Protein AF-A0A812PXH0-F1 (afdb_monomer_lite)

Secondary structure (DSSP, 8-state):
---HHHHHHHHHHHHHHHHHHHHHHHHHHHHHHHHHHHHHHHHHHHHHHHHHHHHHHHHHHHHHHHHHHHHHHHHHHHHHHHHHHHHHHHHHHHHHHHHHHHHHHHHHHHHHHHHHHHHHHHHHHHHHHHHHHS----TTSTTSSTTS-S-------------STTSSSTTSS-------------------------------------------------------------------------TTSPB-HHHHTT----GGG-SSB--SS-HHHHHHHHHHSBPTTGGG---TT--SBPTTTT-----

Structure (mmCIF, N/CA/C/O backbone):
data_AF-A0A812PXH0-F1
#
_entry.id   AF-A0A812PXH0-F1
#
loop_
_atom_site.group_PDB
_atom_site.id
_atom_site.type_symbol
_atom_site.label_atom_id
_atom_site.label_alt_id
_atom_site.label_comp_id
_atom_site.label_asym_id
_atom_site.label_entity_id
_atom_site.label_seq_id
_atom_site.pdbx_PDB_ins_code
_atom_site.Cartn_x
_atom_site.Cartn_y
_atom_site.Cartn_z
_atom_site.occupancy
_atom_site.B_iso_or_equiv
_atom_site.auth_seq_id
_atom_site.auth_comp_id
_atom_site.auth_asym_id
_atom_site.auth_atom_id
_atom_site.pdbx_PDB_model_num
ATOM 1 N N . MET A 1 1 ? 69.488 5.562 -73.453 1.00 72.19 1 MET A N 1
ATOM 2 C CA . MET A 1 1 ? 68.726 6.709 -72.924 1.00 72.19 1 MET A CA 1
ATOM 3 C C . MET A 1 1 ? 67.281 6.455 -73.283 1.00 72.19 1 MET A C 1
ATOM 5 O O . MET A 1 1 ? 67.063 6.170 -74.457 1.00 72.19 1 MET A O 1
ATOM 9 N N . PRO A 1 2 ? 66.351 6.460 -72.318 1.00 79.38 2 PRO A N 1
ATOM 10 C CA . PRO A 1 2 ? 64.933 6.379 -72.643 1.00 79.38 2 PRO A CA 1
ATOM 11 C C . PRO A 1 2 ? 64.582 7.483 -73.643 1.00 79.38 2 PRO A C 1
ATOM 13 O O . PRO A 1 2 ? 65.176 8.570 -73.602 1.00 79.38 2 PRO A O 1
ATOM 16 N N . SER A 1 3 ? 63.679 7.189 -74.574 1.00 94.56 3 SER A N 1
ATOM 17 C CA . SER A 1 3 ? 63.219 8.202 -75.521 1.00 94.56 3 SER A CA 1
ATOM 18 C C . SER A 1 3 ? 62.454 9.295 -74.762 1.00 94.56 3 SER A C 1
ATOM 20 O O . SER A 1 3 ? 61.910 9.070 -73.680 1.00 94.56 3 SER A O 1
ATOM 22 N N . TYR A 1 4 ? 62.423 10.514 -75.300 1.00 94.94 4 TYR A N 1
ATOM 23 C CA . TYR A 1 4 ? 61.685 11.619 -74.677 1.00 94.94 4 TYR A CA 1
ATOM 24 C C . TYR A 1 4 ? 60.200 11.272 -74.444 1.00 94.94 4 TYR A C 1
ATOM 26 O O . TYR A 1 4 ? 59.617 11.676 -73.438 1.00 94.94 4 TYR A O 1
ATOM 34 N N . GLU A 1 5 ? 59.613 10.464 -75.330 1.00 95.81 5 GLU A N 1
ATOM 35 C CA . GLU A 1 5 ? 58.232 9.991 -75.213 1.00 95.81 5 GLU A CA 1
ATOM 36 C C . GLU A 1 5 ? 58.040 9.049 -74.016 1.00 95.81 5 GLU A C 1
ATOM 38 O O . GLU A 1 5 ? 57.090 9.232 -73.257 1.00 95.81 5 GLU A O 1
ATOM 43 N N . GLU A 1 6 ? 58.974 8.123 -73.770 1.00 95.69 6 GLU A N 1
ATOM 44 C CA . GLU A 1 6 ? 58.941 7.214 -72.610 1.00 95.69 6 GLU A CA 1
ATOM 45 C C . GLU A 1 6 ? 59.025 7.967 -71.272 1.00 95.69 6 GLU A C 1
ATOM 47 O O . GLU A 1 6 ? 58.385 7.597 -70.285 1.00 95.69 6 GLU A O 1
ATOM 52 N N . ALA A 1 7 ? 59.797 9.058 -71.223 1.00 95.50 7 ALA A N 1
ATOM 53 C CA . ALA A 1 7 ? 59.867 9.899 -70.032 1.00 95.50 7 ALA A CA 1
ATOM 54 C C . ALA A 1 7 ? 58.530 10.618 -69.773 1.00 95.50 7 ALA A C 1
ATOM 56 O O . ALA A 1 7 ? 58.070 10.679 -68.631 1.00 95.50 7 ALA A O 1
ATOM 57 N N . LEU A 1 8 ? 57.876 11.135 -70.820 1.00 96.44 8 LEU A N 1
ATOM 58 C CA . LEU A 1 8 ? 56.574 11.796 -70.694 1.00 96.44 8 LEU A CA 1
ATOM 59 C C . LEU A 1 8 ? 55.469 10.831 -70.255 1.00 96.44 8 LEU A C 1
ATOM 61 O O . LEU A 1 8 ? 54.663 11.198 -69.396 1.00 96.44 8 LEU A O 1
ATOM 65 N N . THR A 1 9 ? 55.442 9.606 -70.787 1.00 96.00 9 THR A N 1
ATOM 66 C CA . THR A 1 9 ? 54.473 8.588 -70.355 1.00 96.00 9 THR A CA 1
ATOM 67 C C . THR A 1 9 ? 54.681 8.222 -68.888 1.00 96.00 9 THR A C 1
ATOM 69 O O . THR A 1 9 ? 53.714 8.215 -68.130 1.00 96.00 9 THR A O 1
ATOM 72 N N . ALA A 1 10 ? 55.930 8.054 -68.440 1.00 96.56 10 ALA A N 1
ATOM 73 C CA . ALA A 1 10 ? 56.232 7.803 -67.029 1.00 96.56 10 ALA A CA 1
ATOM 74 C C . ALA A 1 10 ? 55.775 8.960 -66.111 1.00 96.56 10 ALA A C 1
ATOM 76 O O . ALA A 1 10 ? 55.215 8.733 -65.034 1.00 96.56 10 ALA A O 1
ATOM 77 N N . PHE A 1 11 ? 55.941 10.222 -66.529 1.00 96.88 11 PHE A N 1
ATOM 78 C CA . PHE A 1 11 ? 55.429 11.370 -65.766 1.00 96.88 11 PHE A CA 1
ATOM 79 C C . PHE A 1 11 ? 53.895 11.437 -65.739 1.00 96.88 11 PHE A C 1
ATOM 81 O O . PHE A 1 11 ? 53.309 11.812 -64.721 1.00 96.88 11 PHE A O 1
ATOM 88 N N . ALA A 1 12 ? 53.225 11.071 -66.832 1.00 97.25 12 ALA A N 1
ATOM 89 C CA . ALA A 1 12 ? 51.767 11.017 -66.876 1.00 97.25 12 ALA A CA 1
ATOM 90 C C . ALA A 1 12 ? 51.215 9.911 -65.959 1.00 97.25 12 ALA A C 1
ATOM 92 O O . ALA A 1 12 ? 50.288 10.155 -65.183 1.00 97.25 12 ALA A O 1
ATOM 93 N N . GLU A 1 13 ? 51.823 8.724 -65.988 1.00 97.38 13 GLU A N 1
ATOM 94 C CA . GLU A 1 13 ? 51.465 7.602 -65.118 1.00 97.38 13 GLU A CA 1
ATOM 95 C C . GLU A 1 13 ? 51.682 7.939 -63.643 1.00 97.38 13 GLU A C 1
ATOM 97 O O . GLU A 1 13 ? 50.781 7.742 -62.828 1.00 97.38 13 GLU A O 1
ATOM 102 N N . THR A 1 14 ? 52.831 8.523 -63.290 1.00 97.25 14 THR A N 1
ATOM 103 C CA . THR A 1 14 ? 53.114 8.926 -61.902 1.00 97.25 14 THR A CA 1
ATOM 104 C C . THR A 1 14 ? 52.138 9.989 -61.397 1.00 97.25 14 THR A C 1
ATOM 106 O O . THR A 1 14 ? 51.649 9.865 -60.276 1.00 97.25 14 THR A O 1
ATOM 109 N N . ARG A 1 15 ? 51.760 10.984 -62.214 1.00 98.06 15 ARG A N 1
ATOM 110 C CA . ARG A 1 15 ? 50.702 11.950 -61.855 1.00 98.06 15 ARG A CA 1
ATOM 111 C C . ARG A 1 15 ? 49.344 11.282 -61.672 1.00 98.06 15 ARG A C 1
ATOM 113 O O . ARG A 1 15 ? 48.641 11.607 -60.720 1.00 98.06 15 ARG A O 1
ATOM 120 N N . SER A 1 16 ? 48.979 10.340 -62.543 1.00 97.88 16 SER A N 1
ATOM 121 C CA . SER A 1 16 ? 47.733 9.585 -62.379 1.00 97.88 16 SER A CA 1
ATOM 122 C C . SER A 1 16 ? 47.743 8.741 -61.104 1.00 97.88 16 SER A C 1
ATOM 124 O O . SER A 1 16 ? 46.702 8.628 -60.461 1.00 97.88 16 SER A O 1
ATOM 126 N N . LEU A 1 17 ? 48.879 8.141 -60.741 1.00 97.88 17 LEU A N 1
ATOM 127 C CA . LEU A 1 17 ? 49.016 7.378 -59.502 1.00 97.88 17 LEU A CA 1
ATOM 128 C C . LEU A 1 17 ? 48.922 8.284 -58.272 1.00 97.88 17 LEU A C 1
ATOM 130 O O . LEU A 1 17 ? 48.227 7.923 -57.326 1.00 97.88 17 LEU A O 1
ATOM 134 N N . LEU A 1 18 ? 49.550 9.463 -58.301 1.00 97.88 18 LEU A N 1
ATOM 135 C CA . LEU A 1 18 ? 49.437 10.454 -57.228 1.00 97.88 18 LEU A CA 1
ATOM 136 C C . LEU A 1 18 ? 47.996 10.945 -57.061 1.00 97.88 18 LEU A C 1
ATOM 138 O O . LEU A 1 18 ? 47.496 10.927 -55.944 1.00 97.88 18 LEU A O 1
ATOM 142 N N . ALA A 1 19 ? 47.298 11.272 -58.151 1.00 97.94 19 ALA A N 1
ATOM 143 C CA . ALA A 1 19 ? 45.890 11.668 -58.091 1.00 97.94 19 ALA A CA 1
ATOM 144 C C . ALA A 1 19 ? 45.008 10.560 -57.485 1.00 97.94 19 ALA A C 1
ATOM 146 O O . ALA A 1 19 ? 44.221 10.814 -56.579 1.00 97.94 19 ALA A O 1
ATOM 147 N N . ARG A 1 20 ? 45.201 9.298 -57.900 1.00 97.94 20 ARG A N 1
ATOM 148 C CA . ARG A 1 20 ? 44.486 8.155 -57.300 1.00 97.94 20 ARG A CA 1
ATOM 149 C C . ARG A 1 20 ? 44.819 7.971 -55.819 1.00 97.94 20 ARG A C 1
ATOM 151 O O . ARG A 1 20 ? 43.942 7.590 -55.050 1.00 97.94 20 ARG A O 1
ATOM 158 N N . ALA A 1 21 ? 46.070 8.203 -55.420 1.00 97.94 21 ALA A N 1
ATOM 159 C CA . ALA A 1 21 ? 46.481 8.131 -54.022 1.00 97.94 21 ALA A CA 1
ATOM 160 C C . ALA A 1 21 ? 45.849 9.261 -53.191 1.00 97.94 21 ALA A C 1
ATOM 162 O O . ALA A 1 21 ? 45.374 9.005 -52.086 1.00 97.94 21 ALA A O 1
ATOM 163 N N . GLU A 1 22 ? 45.786 10.482 -53.724 1.00 98.06 22 GLU A N 1
ATOM 164 C CA . GLU A 1 22 ? 45.095 11.618 -53.105 1.00 98.06 22 GLU A CA 1
ATOM 165 C C . GLU A 1 22 ? 43.597 11.344 -52.939 1.00 98.06 22 GLU A C 1
ATOM 167 O O . GLU A 1 22 ? 43.077 11.484 -51.831 1.00 98.06 22 GLU A O 1
ATOM 172 N N . ASP A 1 23 ? 42.925 10.863 -53.986 1.00 97.94 23 ASP A N 1
ATOM 173 C CA . ASP A 1 23 ? 41.510 10.479 -53.933 1.00 97.94 23 ASP A CA 1
ATOM 174 C C . ASP A 1 23 ? 41.271 9.366 -52.901 1.00 97.94 23 ASP A C 1
ATOM 176 O O . ASP A 1 23 ? 40.332 9.426 -52.105 1.00 97.94 23 ASP A O 1
ATOM 180 N N . ALA A 1 24 ? 42.143 8.352 -52.8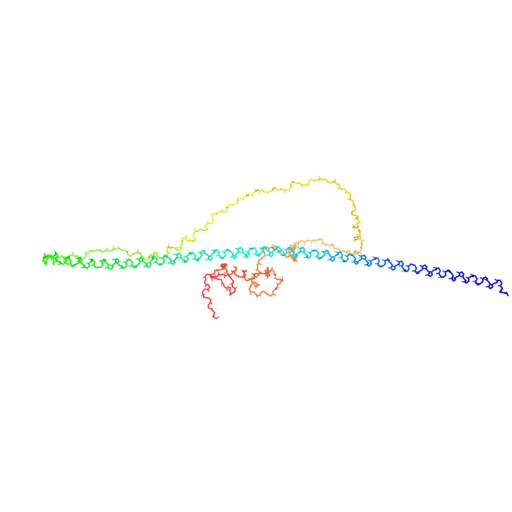60 1.00 97.75 24 ALA A N 1
ATOM 181 C CA . ALA A 1 24 ? 42.062 7.276 -51.876 1.00 97.75 24 ALA A CA 1
ATOM 182 C C . ALA A 1 24 ? 42.215 7.799 -50.437 1.00 97.75 24 ALA A C 1
ATOM 184 O O . ALA A 1 24 ? 41.460 7.389 -49.553 1.00 97.75 24 ALA A O 1
ATOM 185 N N . MET A 1 25 ? 43.140 8.735 -50.199 1.00 98.31 25 MET A N 1
ATOM 186 C CA . MET A 1 25 ? 43.303 9.375 -48.892 1.00 98.31 25 MET A CA 1
ATOM 187 C C . MET A 1 25 ? 42.092 10.235 -48.517 1.00 98.31 25 MET A C 1
ATOM 189 O O . MET A 1 25 ? 41.629 10.161 -47.379 1.00 98.31 25 MET A O 1
ATOM 193 N N . GLN A 1 26 ? 41.536 11.011 -49.450 1.00 98.00 26 GLN A N 1
ATOM 194 C CA . GLN A 1 26 ? 40.333 11.811 -49.199 1.00 98.00 26 GLN A CA 1
ATOM 195 C C . GLN A 1 26 ? 39.133 10.927 -48.851 1.00 98.00 26 GLN A C 1
ATOM 197 O O . GLN A 1 26 ? 38.429 11.204 -47.879 1.00 98.00 26 GLN A O 1
ATOM 202 N N . ASN A 1 27 ? 38.945 9.825 -49.580 1.00 97.38 27 ASN A N 1
ATOM 203 C CA . ASN A 1 27 ? 37.899 8.847 -49.293 1.00 97.38 27 ASN A CA 1
ATOM 204 C C . ASN A 1 27 ? 38.085 8.204 -47.912 1.00 97.38 27 ASN A C 1
ATOM 206 O O . ASN A 1 27 ? 37.117 8.062 -47.165 1.00 97.38 27 ASN A O 1
ATOM 210 N N . ALA A 1 28 ? 39.323 7.870 -47.532 1.00 97.69 28 ALA A N 1
ATOM 211 C CA . ALA A 1 28 ? 39.621 7.339 -46.204 1.00 97.69 28 ALA A CA 1
ATOM 212 C C . ALA A 1 28 ? 39.299 8.356 -45.094 1.00 97.69 28 ALA A C 1
ATOM 214 O O . ALA A 1 28 ? 38.655 8.007 -44.106 1.00 97.69 28 ALA A O 1
ATOM 215 N N . VAL A 1 29 ? 39.672 9.628 -45.272 1.00 98.50 29 VAL A N 1
ATOM 216 C CA . VAL A 1 29 ? 39.351 10.699 -44.313 1.00 98.50 29 VAL A CA 1
ATOM 217 C C . VAL A 1 29 ? 37.841 10.900 -44.188 1.00 98.50 29 VAL A C 1
ATOM 219 O O . VAL A 1 29 ? 37.335 11.016 -43.073 1.00 98.50 29 VAL A O 1
ATOM 222 N N . GLN A 1 30 ? 37.105 10.912 -45.301 1.00 97.88 30 GLN A N 1
ATOM 223 C CA . GLN A 1 30 ? 35.645 11.033 -45.279 1.00 97.88 30 GLN A CA 1
ATOM 224 C C . GLN A 1 30 ? 34.984 9.840 -44.577 1.00 97.88 30 GLN A C 1
ATOM 226 O O . GLN A 1 30 ? 34.075 10.039 -43.770 1.00 97.88 30 GLN A O 1
ATOM 231 N N . ALA A 1 31 ? 35.465 8.618 -44.819 1.00 97.88 31 ALA A N 1
ATOM 232 C CA . ALA A 1 31 ? 34.973 7.422 -44.141 1.00 97.88 31 ALA A CA 1
ATOM 233 C C . ALA A 1 31 ? 35.207 7.488 -42.621 1.00 97.88 31 ALA A C 1
ATOM 235 O O . ALA A 1 31 ? 34.301 7.195 -41.842 1.00 97.88 31 ALA A O 1
ATOM 236 N N . GLU A 1 32 ? 36.384 7.934 -42.174 1.00 98.25 32 GLU A N 1
ATOM 237 C CA . GLU A 1 32 ? 36.658 8.129 -40.744 1.00 98.25 32 GLU A CA 1
ATOM 238 C C . GLU A 1 32 ? 35.803 9.251 -40.134 1.00 98.25 32 GLU A C 1
ATOM 240 O O . GLU A 1 32 ? 35.284 9.110 -39.026 1.00 98.25 32 GLU A O 1
ATOM 245 N N . GLN A 1 33 ? 35.570 10.347 -40.863 1.00 98.25 33 GLN A N 1
ATOM 246 C CA . GLN A 1 33 ? 34.661 11.404 -40.412 1.00 98.25 33 GLN A CA 1
ATOM 247 C C . GLN A 1 33 ? 33.224 10.894 -40.239 1.00 98.25 33 GLN A C 1
ATOM 249 O O . GLN A 1 33 ? 32.580 11.235 -39.245 1.00 98.25 33 GLN A O 1
ATOM 254 N N . GLN A 1 34 ? 32.732 10.052 -41.154 1.00 97.88 34 GLN A N 1
ATOM 255 C CA . GLN A 1 34 ? 31.412 9.423 -41.041 1.00 97.88 34 GLN A CA 1
ATOM 256 C C . GLN A 1 34 ? 31.327 8.519 -39.806 1.00 97.88 34 GLN A C 1
ATOM 258 O O . GLN A 1 34 ? 30.411 8.693 -39.000 1.00 97.88 34 GLN A O 1
ATOM 263 N N . LYS A 1 35 ? 32.332 7.662 -39.574 1.00 98.50 35 LYS A N 1
ATOM 264 C CA . LYS A 1 35 ? 32.410 6.827 -38.361 1.00 98.50 35 LYS A CA 1
ATOM 265 C C . LYS A 1 35 ? 32.381 7.663 -37.081 1.00 98.50 35 LYS A C 1
ATOM 267 O O . LYS A 1 35 ? 31.678 7.333 -36.132 1.00 98.50 35 LYS A O 1
ATOM 272 N N . VAL A 1 36 ? 33.109 8.781 -37.040 1.00 98.06 36 VAL A N 1
ATOM 273 C CA . VAL A 1 36 ? 33.109 9.680 -35.872 1.00 98.06 36 VAL A CA 1
ATOM 274 C C . VAL A 1 36 ? 31.732 10.311 -35.642 1.00 98.06 36 VAL A C 1
ATOM 276 O O . VAL A 1 36 ? 31.332 10.500 -34.491 1.00 98.06 36 VAL A O 1
ATOM 279 N N . VAL A 1 37 ? 30.998 10.658 -36.701 1.00 98.50 37 VAL A N 1
ATOM 280 C CA . VAL A 1 37 ? 29.631 11.193 -36.585 1.00 98.50 37 VAL A CA 1
ATOM 281 C C . VAL A 1 37 ? 28.668 10.129 -36.056 1.00 98.50 37 VAL A C 1
ATOM 283 O O . VAL A 1 37 ? 27.881 10.431 -35.157 1.00 98.50 37 VAL A O 1
ATOM 286 N N . GLU A 1 38 ? 28.761 8.895 -36.548 1.00 98.00 38 GLU A N 1
ATOM 287 C CA . GLU A 1 38 ? 27.956 7.764 -36.072 1.00 98.00 38 GLU A CA 1
ATOM 288 C C . GLU A 1 38 ? 28.222 7.471 -34.591 1.00 98.00 38 GLU A C 1
ATOM 290 O O . GLU A 1 38 ? 27.290 7.503 -33.788 1.00 98.00 38 GLU A O 1
ATOM 295 N N . LEU A 1 39 ? 29.490 7.348 -34.184 1.00 98.19 39 LEU A N 1
ATOM 296 C CA . LEU A 1 39 ? 29.861 7.135 -32.779 1.00 98.19 39 LEU A CA 1
ATOM 297 C C . LEU A 1 39 ? 29.381 8.271 -31.863 1.00 98.19 39 LEU A C 1
ATOM 299 O O . LEU A 1 39 ? 28.967 8.040 -30.725 1.00 98.19 39 LEU A O 1
ATOM 303 N N . LYS A 1 40 ? 29.405 9.524 -32.339 1.00 98.38 40 LYS A N 1
ATOM 304 C CA . LYS A 1 40 ? 28.860 10.664 -31.582 1.00 98.38 40 LYS A CA 1
ATOM 305 C C . LYS A 1 40 ? 27.347 10.568 -31.413 1.00 98.38 40 LYS A C 1
ATOM 307 O O . LYS A 1 40 ? 26.845 10.931 -30.347 1.00 98.38 40 LYS A O 1
ATOM 312 N N . ARG A 1 41 ? 26.630 10.103 -32.438 1.00 98.19 41 ARG A N 1
ATOM 313 C CA . ARG A 1 41 ? 25.184 9.881 -32.376 1.00 98.19 41 ARG A CA 1
ATOM 314 C C . ARG A 1 41 ? 24.847 8.762 -31.393 1.00 98.19 41 ARG A C 1
ATOM 316 O O . ARG A 1 41 ? 24.031 8.987 -30.506 1.00 98.19 41 ARG A O 1
ATOM 323 N N . GLU A 1 42 ? 25.527 7.624 -31.482 1.00 98.00 42 GLU A N 1
ATOM 324 C CA . GLU A 1 42 ? 25.345 6.499 -30.556 1.00 98.00 42 GLU A CA 1
ATOM 325 C C . GLU A 1 42 ? 25.620 6.908 -29.104 1.00 98.00 42 GLU A C 1
ATOM 327 O O . GLU A 1 42 ? 24.840 6.609 -28.201 1.00 98.00 42 GLU A O 1
ATOM 332 N N . LEU A 1 43 ? 26.687 7.677 -28.865 1.00 98.06 43 LEU A N 1
ATOM 333 C CA . LEU A 1 43 ? 27.006 8.206 -27.539 1.00 98.06 43 LEU A CA 1
ATOM 334 C C . LEU A 1 43 ? 25.918 9.163 -27.024 1.00 98.06 43 LEU A C 1
ATOM 336 O O . LEU A 1 43 ? 25.608 9.156 -25.829 1.00 98.06 43 LEU A O 1
ATOM 340 N N . ALA A 1 44 ? 25.337 9.994 -27.892 1.00 97.94 44 ALA A N 1
ATOM 341 C CA . ALA A 1 44 ? 24.236 10.880 -27.521 1.00 97.94 44 ALA A CA 1
ATOM 342 C C . ALA A 1 44 ? 22.968 10.088 -27.157 1.00 97.94 44 ALA A C 1
ATOM 344 O O . ALA A 1 44 ? 22.383 10.344 -26.102 1.00 97.94 44 ALA A O 1
ATOM 345 N N . GLU A 1 45 ? 22.604 9.092 -27.968 1.00 97.94 45 GLU A N 1
ATOM 346 C CA . GLU A 1 45 ? 21.470 8.195 -27.718 1.00 97.94 45 GLU A CA 1
ATOM 347 C C . GLU A 1 45 ? 21.666 7.407 -26.407 1.00 97.94 45 GLU A C 1
ATOM 349 O O . GLU A 1 45 ? 20.767 7.361 -25.564 1.00 97.94 45 GLU A O 1
ATOM 354 N N . ALA A 1 46 ? 22.873 6.891 -26.148 1.00 98.00 46 ALA A N 1
ATOM 355 C CA . ALA A 1 46 ? 23.209 6.206 -24.898 1.00 98.00 46 ALA A CA 1
ATOM 356 C C . ALA A 1 46 ? 23.110 7.129 -23.668 1.00 98.00 46 ALA A C 1
ATOM 358 O O . ALA A 1 46 ? 22.617 6.725 -22.610 1.00 98.00 46 ALA A O 1
ATOM 359 N N . LYS A 1 47 ? 23.539 8.393 -23.787 1.00 98.31 47 LYS A N 1
ATOM 360 C CA . LYS A 1 47 ? 23.398 9.387 -22.709 1.00 98.31 47 LYS A CA 1
ATOM 361 C C . LYS A 1 47 ? 21.941 9.737 -22.436 1.00 98.31 47 LYS A C 1
ATOM 363 O O . LYS A 1 47 ? 21.572 9.907 -21.274 1.00 98.31 47 LYS A O 1
ATOM 368 N N . GLU A 1 48 ? 21.117 9.863 -23.470 1.00 98.12 48 GLU A N 1
ATOM 369 C CA . GLU A 1 48 ? 19.685 10.108 -23.307 1.00 98.12 48 GLU A CA 1
ATOM 370 C C . GLU A 1 48 ? 18.991 8.916 -22.639 1.00 98.12 48 GLU A C 1
ATOM 372 O O . GLU A 1 48 ? 18.264 9.102 -21.660 1.00 98.12 48 GLU A O 1
ATOM 377 N N . ALA A 1 49 ? 19.298 7.693 -23.080 1.00 97.94 49 ALA A N 1
ATOM 378 C CA . ALA A 1 49 ? 18.803 6.470 -22.456 1.00 97.94 49 ALA A CA 1
ATOM 379 C C . ALA A 1 49 ? 19.207 6.381 -20.974 1.00 97.94 49 ALA A C 1
ATOM 381 O O . ALA A 1 49 ? 18.369 6.095 -20.119 1.00 97.94 49 ALA A O 1
ATOM 382 N N . SER A 1 50 ? 20.462 6.709 -20.647 1.00 97.75 50 SER A N 1
ATOM 383 C CA . SER A 1 50 ? 20.946 6.761 -19.263 1.00 97.75 50 SER A CA 1
ATOM 384 C C . SER A 1 50 ? 20.196 7.801 -18.422 1.00 97.75 50 SER A C 1
ATOM 386 O O . SER A 1 50 ? 19.752 7.495 -17.316 1.00 97.75 50 SER A O 1
ATOM 388 N N . ARG A 1 51 ? 19.974 9.013 -18.949 1.00 98.12 51 ARG A N 1
ATOM 389 C CA . ARG A 1 51 ? 19.196 10.058 -18.256 1.00 98.12 51 ARG A CA 1
ATOM 390 C C . ARG A 1 51 ? 17.761 9.621 -17.992 1.00 98.12 51 ARG A C 1
ATOM 392 O O . ARG A 1 51 ? 17.251 9.864 -16.901 1.00 98.12 51 ARG A O 1
ATOM 399 N N . LYS A 1 52 ? 17.127 8.970 -18.969 1.00 98.25 52 LYS A N 1
ATOM 400 C CA . LYS A 1 52 ? 15.776 8.431 -18.818 1.00 98.25 52 LYS A CA 1
ATOM 401 C C . LYS A 1 52 ? 15.730 7.355 -17.733 1.00 98.25 52 LYS A C 1
ATOM 403 O O . LYS A 1 52 ? 14.900 7.450 -16.839 1.00 98.25 52 LYS A O 1
ATOM 408 N N . ALA A 1 53 ? 16.677 6.416 -17.739 1.00 98.06 53 ALA A N 1
ATOM 409 C CA . ALA A 1 53 ? 16.773 5.388 -16.705 1.00 98.06 53 ALA A CA 1
ATOM 410 C C . ALA A 1 53 ? 16.961 5.988 -15.298 1.00 98.06 53 ALA A C 1
ATOM 412 O O . ALA A 1 53 ? 16.312 5.555 -14.350 1.00 98.06 53 ALA A O 1
ATOM 413 N N . VAL A 1 54 ? 17.797 7.024 -15.154 1.00 98.31 54 VAL A N 1
ATOM 414 C CA . VAL A 1 54 ? 17.971 7.732 -13.872 1.00 98.31 54 VAL A CA 1
ATOM 415 C C . VAL A 1 54 ? 16.678 8.425 -13.432 1.00 98.31 54 VAL A C 1
ATOM 417 O O . VAL A 1 54 ? 16.329 8.361 -12.253 1.00 98.31 54 VAL A O 1
ATOM 420 N N . ALA A 1 55 ? 15.950 9.057 -14.355 1.00 97.94 55 ALA A N 1
ATOM 421 C CA . ALA A 1 55 ? 14.667 9.691 -14.055 1.00 97.94 55 ALA A CA 1
ATOM 422 C C . ALA A 1 55 ? 13.600 8.667 -13.627 1.00 97.94 55 ALA A C 1
ATOM 424 O O . ALA A 1 55 ? 12.880 8.909 -12.658 1.00 97.94 55 ALA A O 1
ATOM 425 N N . ASP A 1 56 ? 13.541 7.510 -14.289 1.00 97.12 56 ASP A N 1
ATOM 426 C CA . ASP A 1 56 ? 12.613 6.428 -13.947 1.00 97.12 56 ASP A CA 1
ATOM 427 C C . ASP A 1 56 ? 12.929 5.841 -12.558 1.00 97.12 56 ASP A C 1
ATOM 429 O O . ASP A 1 56 ? 12.023 5.629 -11.750 1.00 97.12 56 ASP A O 1
ATOM 433 N N . VAL A 1 57 ? 14.214 5.654 -12.227 1.00 98.06 57 VAL A N 1
ATOM 434 C CA . VAL A 1 57 ? 14.646 5.212 -10.886 1.00 98.06 57 VAL A CA 1
ATOM 435 C C . VAL A 1 57 ? 14.307 6.251 -9.814 1.00 98.06 57 VAL A C 1
ATOM 437 O O . VAL A 1 57 ? 13.862 5.882 -8.727 1.00 98.06 57 VAL A O 1
ATOM 440 N N . ALA A 1 58 ? 14.481 7.544 -10.098 1.00 98.31 58 ALA A N 1
ATOM 441 C CA . ALA A 1 58 ? 14.093 8.608 -9.173 1.00 98.31 58 ALA A CA 1
ATOM 442 C C . ALA A 1 58 ? 12.575 8.605 -8.919 1.00 98.31 58 ALA A C 1
ATOM 444 O O . ALA A 1 58 ? 12.144 8.602 -7.769 1.00 98.31 58 ALA A O 1
ATOM 445 N N . ALA A 1 59 ? 11.764 8.494 -9.976 1.00 97.75 59 ALA A N 1
ATOM 446 C CA . ALA A 1 59 ? 10.311 8.396 -9.851 1.00 97.75 59 ALA A CA 1
ATOM 447 C C . ALA A 1 59 ? 9.867 7.147 -9.065 1.00 97.75 59 ALA A C 1
ATOM 449 O O . ALA A 1 59 ? 8.908 7.211 -8.292 1.00 97.75 59 ALA A O 1
ATOM 450 N N . ALA A 1 60 ? 10.570 6.021 -9.226 1.00 97.88 60 ALA A N 1
ATOM 451 C CA . ALA A 1 60 ? 10.315 4.806 -8.457 1.00 97.88 60 ALA A CA 1
ATOM 452 C C . ALA A 1 60 ? 10.609 4.993 -6.958 1.00 97.88 60 ALA A C 1
ATOM 454 O O . ALA A 1 60 ? 9.812 4.555 -6.128 1.00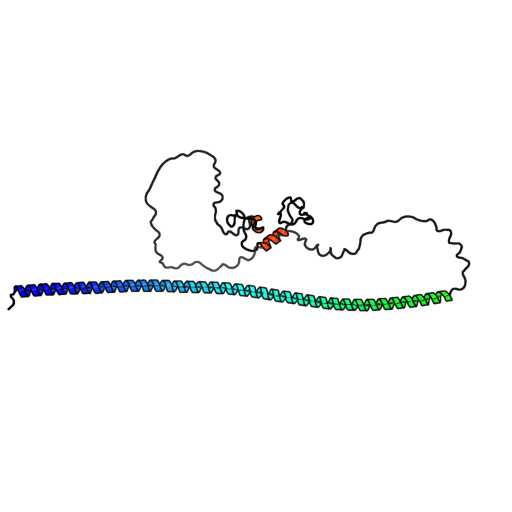 97.88 60 ALA A O 1
ATOM 455 N N . ARG A 1 61 ? 11.696 5.692 -6.600 1.00 97.81 61 ARG A N 1
ATOM 456 C CA . ARG A 1 61 ? 12.017 6.021 -5.199 1.00 97.81 61 ARG A CA 1
ATOM 457 C C . ARG A 1 61 ? 10.974 6.940 -4.566 1.00 97.81 61 ARG A C 1
ATOM 459 O O . ARG A 1 61 ? 10.490 6.632 -3.483 1.00 97.81 61 ARG A O 1
ATOM 466 N N . ASP A 1 62 ? 10.541 7.986 -5.269 1.00 97.50 62 ASP A N 1
ATOM 467 C CA . ASP A 1 62 ? 9.471 8.873 -4.785 1.00 97.50 62 ASP A CA 1
ATOM 468 C C . ASP A 1 62 ? 8.147 8.117 -4.565 1.00 97.50 62 ASP A C 1
ATOM 470 O O . ASP A 1 62 ? 7.346 8.452 -3.686 1.00 97.50 62 ASP A O 1
ATOM 474 N N . ALA A 1 63 ? 7.862 7.114 -5.403 1.00 97.25 63 ALA A N 1
ATOM 475 C CA . ALA A 1 63 ? 6.693 6.256 -5.242 1.00 97.25 63 ALA A CA 1
ATOM 476 C C . ALA A 1 63 ? 6.833 5.322 -4.030 1.00 97.25 63 ALA A C 1
ATOM 478 O O . ALA A 1 63 ? 5.853 5.136 -3.303 1.00 97.25 63 ALA A O 1
ATOM 479 N N . GLN A 1 64 ? 8.033 4.783 -3.797 1.00 97.75 64 GLN A N 1
ATOM 480 C CA . GLN A 1 64 ? 8.354 3.962 -2.632 1.00 97.75 64 GLN A CA 1
ATOM 481 C C . GLN A 1 64 ? 8.205 4.758 -1.328 1.00 97.75 64 GLN A C 1
ATOM 483 O O . GLN A 1 64 ? 7.464 4.324 -0.451 1.00 97.75 64 GLN A O 1
ATOM 488 N N . GLU A 1 65 ? 8.778 5.959 -1.234 1.00 98.25 65 GLU A N 1
ATOM 489 C CA . GLU A 1 65 ? 8.676 6.817 -0.042 1.00 98.25 65 GLU A CA 1
ATOM 490 C C . GLU A 1 65 ? 7.209 7.159 0.288 1.00 98.25 65 GLU A C 1
ATOM 492 O O . GLU A 1 65 ? 6.764 7.113 1.436 1.00 98.25 65 GLU A O 1
ATOM 497 N N . LYS A 1 66 ? 6.386 7.422 -0.737 1.00 97.94 66 LYS A N 1
ATOM 498 C CA .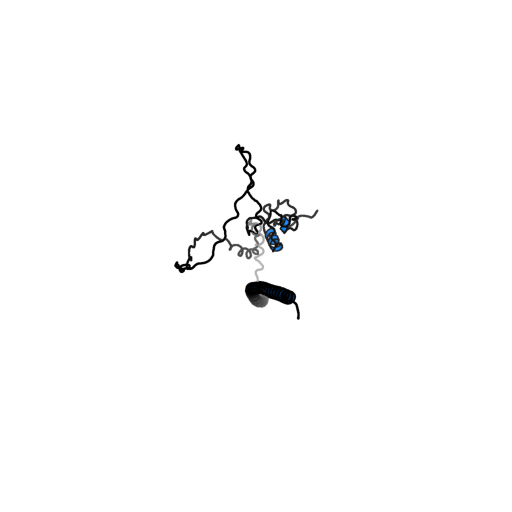 LYS A 1 66 ? 4.938 7.637 -0.552 1.00 97.94 66 LYS A CA 1
ATOM 499 C C . LYS A 1 66 ? 4.207 6.390 -0.061 1.00 97.94 66 LYS A C 1
ATOM 501 O O . LYS A 1 66 ? 3.174 6.530 0.600 1.00 97.94 66 LYS A O 1
ATOM 506 N N . ALA A 1 67 ? 4.659 5.198 -0.442 1.00 97.12 67 ALA A N 1
ATOM 507 C CA . ALA A 1 67 ? 4.093 3.944 0.038 1.00 97.12 67 ALA A CA 1
ATOM 508 C C . ALA A 1 67 ? 4.503 3.688 1.495 1.00 97.12 67 ALA A C 1
ATOM 510 O O . ALA A 1 67 ? 3.633 3.399 2.315 1.00 97.12 67 ALA A O 1
ATOM 511 N N . GLU A 1 68 ? 5.774 3.901 1.832 1.00 97.00 68 GLU A N 1
ATOM 512 C CA . GLU A 1 68 ? 6.312 3.802 3.195 1.00 97.00 68 GLU A CA 1
ATOM 513 C C . GLU A 1 68 ? 5.589 4.766 4.147 1.00 97.00 68 GLU A C 1
ATOM 515 O O . GLU A 1 68 ? 5.008 4.329 5.138 1.00 97.00 68 GLU A O 1
ATOM 520 N N . GLY A 1 69 ? 5.420 6.037 3.771 1.00 97.69 69 GLY A N 1
ATOM 521 C CA . GLY A 1 69 ? 4.658 6.996 4.583 1.00 97.69 69 GLY A CA 1
ATOM 522 C C . GLY A 1 69 ? 3.157 6.675 4.726 1.00 97.69 69 GLY A C 1
ATOM 523 O O . GLY A 1 69 ? 2.471 7.235 5.587 1.00 97.69 69 GLY A O 1
ATOM 524 N N . ARG A 1 70 ? 2.586 5.794 3.888 1.00 97.56 70 ARG A N 1
ATOM 525 C CA . ARG A 1 70 ? 1.229 5.249 4.106 1.00 97.56 70 ARG A CA 1
ATOM 526 C C . ARG A 1 70 ? 1.249 4.076 5.080 1.00 97.56 70 ARG A C 1
ATOM 528 O O . ARG A 1 70 ? 0.295 3.958 5.847 1.00 97.56 70 ARG A O 1
ATOM 535 N N . LEU A 1 71 ? 2.286 3.241 5.036 1.00 95.56 71 LEU A N 1
ATOM 536 C CA . LEU A 1 71 ? 2.476 2.134 5.971 1.00 95.56 71 LEU A CA 1
ATOM 537 C C . LEU A 1 71 ? 2.672 2.656 7.393 1.00 95.56 71 LEU A C 1
ATOM 539 O O . LEU A 1 71 ? 1.913 2.246 8.265 1.00 95.56 71 LEU A O 1
ATOM 543 N N . GLU A 1 72 ? 3.533 3.654 7.599 1.00 97.75 72 GLU A N 1
ATOM 544 C CA . GLU A 1 72 ? 3.742 4.283 8.915 1.00 97.75 72 GLU A CA 1
ATOM 545 C C . GLU A 1 72 ? 2.423 4.786 9.532 1.00 97.75 72 GLU A C 1
ATOM 547 O O . GLU A 1 72 ? 2.104 4.513 10.687 1.00 97.75 72 GLU A O 1
ATOM 552 N N . LYS A 1 73 ? 1.568 5.444 8.736 1.00 98.00 73 LYS A N 1
ATOM 553 C CA . LYS A 1 73 ? 0.243 5.912 9.197 1.00 98.00 73 LYS A CA 1
ATOM 554 C C . LYS A 1 73 ? -0.718 4.777 9.539 1.00 98.00 73 LYS A C 1
ATOM 556 O O . LYS A 1 73 ? -1.660 4.977 10.310 1.00 98.00 73 LYS A O 1
ATOM 561 N N . LEU A 1 74 ? -0.586 3.623 8.890 1.00 97.06 74 LEU A N 1
ATOM 562 C CA . LEU A 1 74 ? -1.388 2.445 9.215 1.00 97.06 74 LEU A CA 1
ATOM 563 C C . LEU A 1 74 ? -0.863 1.774 10.483 1.00 97.06 74 LEU A C 1
ATOM 565 O O . LEU A 1 74 ? -1.677 1.368 11.310 1.00 97.06 74 LEU A O 1
ATOM 569 N N . GLU A 1 75 ? 0.453 1.719 10.665 1.00 97.44 75 GLU A N 1
ATOM 570 C CA . GLU A 1 75 ? 1.099 1.221 11.879 1.00 97.44 75 GLU A CA 1
ATOM 571 C C . GLU A 1 75 ? 0.735 2.068 13.100 1.00 97.44 75 GLU A C 1
ATOM 573 O O . GLU A 1 75 ? 0.293 1.509 14.100 1.00 97.44 75 GLU A O 1
ATOM 578 N N . GLU A 1 76 ? 0.771 3.400 12.995 1.00 98.00 76 GLU A N 1
ATOM 579 C CA . GLU A 1 76 ? 0.334 4.313 14.062 1.00 98.00 76 GLU A CA 1
ATOM 580 C C . GLU A 1 76 ? -1.134 4.062 14.453 1.00 98.00 76 GLU A C 1
ATOM 582 O O . GLU A 1 76 ? -1.478 3.950 15.630 1.00 98.00 76 GLU A O 1
ATOM 587 N N . LYS A 1 77 ? -2.023 3.882 13.466 1.00 97.75 77 LYS A N 1
ATOM 588 C CA . LYS A 1 77 ? -3.437 3.550 13.718 1.00 97.75 77 LYS A CA 1
ATOM 589 C C . LYS A 1 77 ? -3.622 2.171 14.339 1.00 97.75 77 LYS A C 1
ATOM 591 O O . LYS A 1 77 ? -4.564 1.980 15.108 1.00 97.75 77 LYS A O 1
ATOM 596 N N . LEU A 1 78 ? -2.805 1.193 13.954 1.00 97.62 78 LEU A N 1
ATOM 597 C CA . LEU A 1 78 ? -2.833 -0.135 14.558 1.00 97.62 78 LEU A CA 1
ATOM 598 C C . LEU A 1 78 ? -2.354 -0.072 16.004 1.00 97.62 78 LEU A C 1
ATOM 600 O O . LEU A 1 78 ? -2.990 -0.687 16.855 1.00 97.62 78 LEU A O 1
ATOM 604 N N . GLN A 1 79 ? -1.311 0.705 16.289 1.00 98.44 79 GLN A N 1
ATOM 605 C CA . GLN A 1 79 ? -0.819 0.903 17.644 1.00 98.44 79 GLN A CA 1
ATOM 606 C C . GLN A 1 79 ? -1.862 1.602 18.521 1.00 98.44 79 GLN A C 1
ATOM 608 O O . GLN A 1 79 ? -2.254 1.039 19.534 1.00 98.44 79 GLN A O 1
ATOM 613 N N . ALA A 1 80 ? -2.450 2.709 18.060 1.00 98.19 80 ALA A N 1
ATOM 614 C CA . ALA A 1 80 ? -3.525 3.388 18.788 1.00 98.19 80 ALA A CA 1
ATOM 615 C C . ALA A 1 80 ? -4.730 2.469 19.079 1.00 98.19 80 ALA A C 1
ATOM 617 O O . ALA A 1 80 ? -5.375 2.575 20.119 1.00 98.19 80 ALA A O 1
ATOM 618 N N . LYS A 1 81 ? -5.048 1.536 18.168 1.00 98.00 81 LYS A N 1
ATOM 619 C CA . LYS A 1 81 ? -6.084 0.519 18.411 1.00 98.00 81 LYS A CA 1
ATOM 620 C C . LYS A 1 81 ? -5.659 -0.530 19.435 1.00 98.00 81 LYS A C 1
ATOM 622 O O . LYS A 1 81 ? -6.520 -0.990 20.176 1.00 98.00 81 LYS A O 1
ATOM 627 N N . ARG A 1 82 ? -4.387 -0.941 19.453 1.00 98.12 82 ARG A N 1
ATOM 628 C CA . ARG A 1 82 ? -3.855 -1.861 20.471 1.00 98.12 82 ARG A CA 1
ATOM 629 C C . ARG A 1 82 ? -3.930 -1.222 21.851 1.00 98.12 82 ARG A C 1
ATOM 631 O O . ARG A 1 82 ? -4.472 -1.850 22.751 1.00 98.12 82 ARG A O 1
ATOM 638 N N . ASP A 1 83 ? -3.501 0.030 21.967 1.00 97.88 83 ASP A N 1
ATOM 639 C CA . ASP A 1 83 ? -3.539 0.782 23.222 1.00 97.88 83 ASP A CA 1
ATOM 640 C C . ASP A 1 83 ? -4.991 0.943 23.711 1.00 97.88 83 ASP A C 1
ATOM 642 O O . ASP A 1 83 ? -5.302 0.624 24.853 1.00 97.88 83 ASP A O 1
ATOM 646 N N . ALA A 1 84 ? -5.928 1.290 22.819 1.00 98.19 84 ALA A N 1
ATOM 647 C CA . ALA A 1 84 ? -7.351 1.370 23.164 1.00 98.19 84 ALA A CA 1
ATOM 648 C C . ALA A 1 84 ? -7.961 0.018 23.591 1.00 98.19 84 ALA A C 1
ATOM 650 O O . ALA A 1 84 ? -8.853 -0.030 24.436 1.00 98.19 84 ALA A O 1
ATOM 651 N N . ILE A 1 85 ? -7.520 -1.098 22.996 1.00 97.50 85 ILE A N 1
ATOM 652 C CA . ILE A 1 85 ? -7.943 -2.438 23.430 1.00 97.50 85 ILE A CA 1
ATOM 653 C C . ILE A 1 85 ? -7.401 -2.733 24.830 1.00 97.50 85 ILE A C 1
ATOM 655 O O . ILE A 1 85 ? -8.135 -3.295 25.641 1.00 97.50 85 ILE A O 1
ATOM 659 N N . GLN A 1 86 ? -6.156 -2.351 25.109 1.00 98.50 86 GLN A N 1
ATOM 660 C CA . GLN A 1 86 ? -5.529 -2.540 26.412 1.00 98.50 86 GLN A CA 1
ATOM 661 C C . GLN A 1 86 ? -6.233 -1.720 27.502 1.00 98.50 86 GLN A C 1
ATOM 663 O O . GLN A 1 86 ? -6.596 -2.281 28.529 1.00 98.50 86 GLN A O 1
ATOM 668 N N . GLU A 1 87 ? -6.552 -0.448 27.249 1.00 98.31 87 GLU A N 1
ATOM 669 C CA . GLU A 1 87 ? -7.335 0.379 28.183 1.00 98.31 87 GLU A CA 1
ATOM 670 C C . GLU A 1 87 ? -8.695 -0.258 28.515 1.00 98.31 87 GLU A C 1
ATOM 672 O O . GLU A 1 87 ? -9.101 -0.322 29.675 1.00 98.31 87 GLU A O 1
ATOM 677 N N . LEU A 1 88 ? -9.397 -0.794 27.509 1.00 97.69 88 LEU A N 1
ATOM 678 C CA . LEU A 1 88 ? -10.669 -1.492 27.723 1.00 97.69 88 LEU A CA 1
ATOM 679 C C . LEU A 1 88 ? -10.507 -2.802 28.510 1.00 97.69 88 LEU A C 1
ATOM 681 O O . LEU A 1 88 ? -11.434 -3.202 29.220 1.00 97.69 88 LEU A O 1
ATOM 685 N N . GLN A 1 89 ? -9.372 -3.490 28.371 1.00 98.12 89 GLN A N 1
ATOM 686 C CA . GLN A 1 89 ? -9.049 -4.668 29.179 1.00 98.12 89 GLN A CA 1
ATOM 687 C C . GLN A 1 89 ? -8.815 -4.270 30.639 1.00 98.12 89 GLN A C 1
ATOM 689 O O . GLN A 1 89 ? -9.445 -4.849 31.522 1.00 98.12 89 GLN A O 1
ATOM 694 N N . ASP A 1 90 ? -8.036 -3.219 30.888 1.00 98.31 90 ASP A N 1
ATOM 695 C CA . ASP A 1 90 ? -7.786 -2.705 32.238 1.00 98.31 90 ASP A CA 1
ATOM 696 C C . ASP A 1 90 ? -9.086 -2.227 32.916 1.00 98.31 90 ASP A C 1
ATOM 698 O O . ASP A 1 90 ? -9.340 -2.516 34.090 1.00 98.31 90 ASP A O 1
ATOM 702 N N . GLU A 1 91 ? -9.968 -1.540 32.177 1.00 98.31 91 GLU A N 1
ATOM 703 C CA . GLU A 1 91 ? -11.295 -1.146 32.668 1.00 98.31 91 GLU A CA 1
ATOM 704 C C . GLU A 1 91 ? -12.163 -2.356 33.030 1.00 98.31 91 GLU A C 1
ATOM 706 O O . GLU A 1 91 ? -12.861 -2.348 34.053 1.00 98.31 91 GLU A O 1
ATOM 711 N N . LYS A 1 92 ? -12.137 -3.396 32.193 1.00 97.94 92 LYS A N 1
ATOM 712 C CA . LYS A 1 92 ? -12.876 -4.635 32.430 1.00 97.94 92 LYS A CA 1
ATOM 713 C C . LYS A 1 92 ? -12.384 -5.310 33.711 1.00 97.94 92 LYS A C 1
ATOM 715 O O . LYS A 1 92 ? -13.211 -5.609 34.573 1.00 97.94 92 LYS A O 1
ATOM 720 N N . ASP A 1 93 ? -11.078 -5.469 33.877 1.00 98.31 93 ASP A N 1
ATOM 721 C CA . ASP A 1 93 ? -10.482 -6.119 35.047 1.00 98.31 93 ASP A CA 1
ATOM 722 C C . ASP A 1 93 ? -10.752 -5.305 36.332 1.00 98.31 93 ASP A C 1
ATOM 724 O O . ASP A 1 93 ? -11.121 -5.843 37.385 1.00 98.31 93 ASP A O 1
ATOM 728 N N . ALA A 1 94 ? -10.706 -3.971 36.246 1.00 98.62 94 ALA A N 1
ATOM 729 C CA . ALA A 1 94 ? -11.092 -3.082 37.342 1.00 98.62 94 ALA A CA 1
ATOM 730 C C . ALA A 1 94 ? -12.584 -3.197 37.725 1.00 98.62 94 ALA A C 1
ATOM 732 O O . ALA A 1 94 ? -12.954 -3.011 38.889 1.00 98.62 94 ALA A O 1
ATOM 733 N N . LEU A 1 95 ? -13.477 -3.474 36.771 1.00 98.06 95 LEU A N 1
ATOM 734 C CA . LEU A 1 95 ? -14.890 -3.733 37.058 1.00 98.06 95 LEU A CA 1
ATOM 735 C C . LEU A 1 95 ? -15.116 -5.137 37.624 1.00 98.06 95 LEU A C 1
ATOM 737 O O . LEU A 1 95 ? -15.948 -5.292 38.522 1.00 98.06 95 LEU A O 1
ATOM 741 N N . GLU A 1 96 ? -14.380 -6.140 37.149 1.00 97.88 96 GLU A N 1
ATOM 742 C CA . GLU A 1 96 ? -14.444 -7.511 37.662 1.00 97.88 96 GLU A CA 1
ATOM 743 C C . GLU A 1 96 ? -14.024 -7.570 39.135 1.00 97.88 96 GLU A C 1
ATOM 745 O O . GLU A 1 96 ? -14.788 -8.061 39.968 1.00 97.88 96 GLU A O 1
ATOM 750 N N . THR A 1 97 ? -12.906 -6.940 39.499 1.00 98.38 97 THR A N 1
ATOM 751 C CA . THR A 1 97 ? -12.458 -6.833 40.903 1.00 98.38 97 THR A CA 1
ATOM 752 C C . THR A 1 97 ? -13.478 -6.113 41.799 1.00 98.38 97 THR A C 1
ATOM 754 O O . THR A 1 97 ? -13.760 -6.549 42.920 1.00 98.38 97 THR A O 1
ATOM 757 N N . LYS A 1 98 ? -14.118 -5.038 41.310 1.00 98.31 98 LYS A N 1
ATOM 758 C CA . LYS A 1 98 ? -15.221 -4.365 42.028 1.00 98.31 98 LYS A CA 1
ATOM 759 C C . LYS A 1 98 ? -16.429 -5.283 42.209 1.00 98.31 98 LYS A C 1
ATOM 761 O O . LYS A 1 98 ? -17.038 -5.277 43.282 1.00 98.31 98 LYS A O 1
ATOM 766 N N . LEU A 1 99 ? -16.792 -6.060 41.188 1.00 97.94 99 LEU A N 1
ATOM 767 C CA . LEU A 1 99 ? -17.883 -7.030 41.275 1.00 97.94 99 LEU A CA 1
ATOM 768 C C . LEU A 1 99 ? -17.574 -8.133 42.285 1.00 97.94 99 LEU A C 1
ATOM 770 O O . LEU A 1 99 ? -18.461 -8.504 43.050 1.00 97.94 99 LEU A O 1
ATOM 774 N N . GLU A 1 100 ? -16.344 -8.636 42.330 1.00 98.38 100 GLU A N 1
ATOM 775 C CA . GLU A 1 100 ? -15.924 -9.622 43.328 1.00 98.38 100 GLU A CA 1
ATOM 776 C C . GLU A 1 100 ? -16.003 -9.070 44.750 1.00 98.38 100 GLU A C 1
ATOM 778 O O . GLU A 1 100 ? -16.591 -9.714 45.621 1.00 98.38 100 GLU A O 1
ATOM 783 N N . LYS A 1 101 ? -15.527 -7.840 44.975 1.00 98.62 101 LYS A N 1
ATOM 784 C CA . LYS A 1 101 ? -15.660 -7.168 46.274 1.00 98.62 101 LYS A CA 1
ATOM 785 C C . LYS A 1 101 ? -17.126 -7.032 46.697 1.00 98.62 101 LYS A C 1
ATOM 787 O O . LYS A 1 101 ? -17.477 -7.404 47.813 1.00 98.62 101 LYS A O 1
ATOM 792 N N . ARG A 1 102 ? -18.009 -6.587 45.794 1.00 98.44 102 ARG A N 1
ATOM 793 C CA . ARG A 1 102 ? -19.457 -6.498 46.065 1.00 98.44 102 ARG A CA 1
ATOM 794 C C . ARG A 1 102 ? -20.103 -7.860 46.297 1.00 98.44 102 ARG A C 1
ATOM 796 O O . ARG A 1 102 ? -21.034 -7.961 47.092 1.00 98.44 102 ARG A O 1
ATOM 803 N N . LYS A 1 103 ? -19.653 -8.910 45.607 1.00 98.19 103 LYS A N 1
ATOM 804 C CA . LYS A 1 103 ? -20.123 -10.281 45.850 1.00 98.19 103 LYS A CA 1
ATOM 805 C C . LYS A 1 103 ? -19.720 -10.758 47.242 1.00 98.19 103 LYS A C 1
ATOM 807 O O . LYS A 1 103 ? -20.541 -11.400 47.884 1.00 98.19 103 LYS A O 1
ATOM 812 N N . LYS A 1 104 ? -18.506 -10.435 47.699 1.00 98.62 104 LYS A N 1
ATOM 813 C CA . LYS A 1 104 ? -18.045 -10.738 49.058 1.00 98.62 104 LYS A CA 1
ATOM 814 C C . LYS A 1 104 ? -18.872 -9.992 50.108 1.00 98.62 104 LYS A C 1
ATOM 816 O O . LYS A 1 104 ? -19.490 -10.649 50.928 1.00 98.62 104 LYS A O 1
ATOM 821 N N . GLU A 1 105 ? -19.022 -8.672 49.978 1.00 98.38 105 GLU A N 1
ATOM 822 C CA . GLU A 1 105 ? -19.881 -7.866 50.867 1.00 98.38 105 GLU A CA 1
ATOM 823 C C . GLU A 1 105 ? -21.321 -8.413 50.935 1.00 98.38 105 GLU A C 1
ATOM 825 O O . GLU A 1 105 ? -21.915 -8.493 52.003 1.00 98.38 105 GLU A O 1
ATOM 830 N N . ASN A 1 106 ? -21.892 -8.846 49.803 1.00 96.62 106 ASN A N 1
ATOM 831 C CA . ASN A 1 106 ? -23.220 -9.473 49.783 1.00 96.62 106 ASN A CA 1
ATOM 832 C C . ASN A 1 106 ? -23.268 -10.857 50.447 1.00 96.62 106 ASN A C 1
ATOM 834 O O . ASN A 1 106 ? -24.353 -11.278 50.838 1.00 96.62 106 ASN A O 1
ATOM 838 N N . ARG A 1 107 ? -22.160 -11.606 50.501 1.00 98.38 107 ARG A N 1
ATOM 839 C CA . ARG A 1 107 ? -22.096 -12.867 51.257 1.00 98.38 107 ARG A CA 1
ATOM 840 C C . ARG A 1 107 ? -22.054 -12.567 52.750 1.00 98.38 107 ARG A C 1
ATOM 842 O O . ARG A 1 107 ? -22.908 -13.077 53.461 1.00 98.38 107 ARG A O 1
ATOM 849 N N . ASP A 1 108 ? -21.175 -11.661 53.164 1.00 98.44 108 ASP A N 1
ATOM 850 C CA . ASP A 1 108 ? -21.018 -11.253 54.563 1.00 98.44 108 ASP A CA 1
ATOM 851 C C . ASP A 1 108 ? -22.356 -10.719 55.132 1.00 98.44 108 ASP A C 1
ATOM 853 O O . ASP A 1 108 ? -22.836 -11.188 56.160 1.00 98.44 108 ASP A O 1
ATOM 857 N N . LEU A 1 109 ? -23.054 -9.839 54.396 1.00 98.12 109 LEU A N 1
ATOM 858 C CA . LEU A 1 109 ? -24.380 -9.335 54.793 1.00 98.12 109 LEU A CA 1
ATOM 859 C C . LEU A 1 109 ? -25.457 -10.429 54.874 1.00 98.12 109 LEU A C 1
ATOM 861 O O . LEU A 1 109 ? -26.383 -10.323 55.675 1.00 98.12 109 LEU A O 1
ATOM 865 N N . LYS A 1 110 ? -25.387 -11.467 54.032 1.00 98.19 110 LYS A N 1
ATOM 866 C CA . LYS A 1 110 ? -26.337 -12.590 54.101 1.00 98.19 110 LYS A CA 1
ATOM 867 C C . LYS A 1 110 ? -26.115 -13.425 55.354 1.00 98.19 110 LYS A C 1
ATOM 869 O O . LYS A 1 110 ? -27.097 -13.820 55.974 1.00 98.19 110 LYS A O 1
ATOM 874 N N . GLU A 1 111 ? -24.860 -13.662 55.721 1.00 98.56 111 GLU A N 1
ATOM 875 C CA . GLU A 1 111 ? -24.505 -14.357 56.960 1.00 98.56 111 GLU A CA 1
ATOM 876 C C . GLU A 1 111 ? -24.982 -13.556 58.184 1.00 98.56 111 GLU A C 1
ATOM 878 O O . GLU A 1 111 ? -25.621 -14.117 59.072 1.00 98.56 111 GLU A O 1
ATOM 883 N N . GLU A 1 112 ? -24.796 -12.230 58.189 1.00 98.38 112 GLU A N 1
ATOM 884 C CA . GLU A 1 112 ? -25.322 -11.349 59.244 1.00 98.38 112 GLU A CA 1
ATOM 885 C C . GLU A 1 112 ? -26.855 -11.396 59.354 1.00 98.38 112 GLU A C 1
ATOM 887 O O . GLU A 1 112 ? -27.402 -11.466 60.460 1.00 98.38 112 GLU A O 1
ATOM 892 N N . VAL A 1 113 ? -27.568 -11.374 58.221 1.00 98.06 113 VAL A N 1
ATOM 893 C CA . VAL A 1 113 ? -29.035 -11.499 58.203 1.00 98.06 113 VAL A CA 1
ATOM 894 C C . VAL A 1 113 ? -29.468 -12.852 58.765 1.00 98.06 113 VAL A C 1
ATOM 896 O O . VAL A 1 113 ? -30.349 -12.886 59.623 1.00 98.06 113 VAL A O 1
ATOM 899 N N . GLU A 1 114 ? -28.818 -13.948 58.366 1.00 98.50 114 GLU A N 1
ATOM 900 C CA . GLU A 1 114 ? -29.117 -15.291 58.877 1.00 98.50 114 GLU A CA 1
ATOM 901 C C . GLU A 1 114 ? -28.874 -15.388 60.398 1.00 98.50 114 GLU A C 1
ATOM 903 O O . GLU A 1 114 ? -29.658 -15.996 61.134 1.00 98.50 114 GLU A O 1
ATOM 908 N N . GLU A 1 115 ? -27.818 -14.753 60.914 1.00 98.56 115 GLU A N 1
ATOM 909 C CA . GLU A 1 115 ? -27.586 -14.665 62.357 1.00 98.56 115 GLU A CA 1
ATOM 910 C C . GLU A 1 115 ? -28.677 -13.877 63.093 1.00 98.56 115 GLU A C 1
ATOM 912 O O . GLU A 1 115 ? -29.097 -14.270 64.190 1.00 98.56 115 GLU A O 1
ATOM 917 N N . LEU A 1 116 ? -29.122 -12.750 62.530 1.00 97.88 116 LEU A N 1
ATOM 918 C CA . LEU A 1 116 ? -30.187 -11.931 63.110 1.00 97.88 116 LEU A CA 1
ATOM 919 C C . LEU A 1 116 ? -31.529 -12.666 63.098 1.00 97.88 116 LEU A C 1
ATOM 921 O O . LEU A 1 116 ? -32.236 -12.633 64.107 1.00 97.88 116 LEU A O 1
ATOM 925 N N . GLU A 1 117 ? -31.850 -13.381 62.020 1.00 97.62 117 GLU A N 1
ATOM 926 C CA . GLU A 1 117 ? -33.038 -14.235 61.923 1.00 97.62 117 GLU A CA 1
ATOM 927 C C . GLU A 1 117 ? -33.029 -15.312 63.017 1.00 97.62 117 GLU A C 1
ATOM 929 O O . GLU A 1 117 ? -33.974 -15.393 63.805 1.00 97.62 117 GLU A O 1
ATOM 934 N N . LYS A 1 118 ? -31.916 -16.041 63.190 1.00 98.44 118 LYS A N 1
ATOM 935 C CA . LYS A 1 118 ? -31.755 -17.024 64.283 1.00 98.44 118 LYS A CA 1
ATOM 936 C C . LYS A 1 118 ? -31.916 -16.394 65.673 1.00 98.44 118 LYS A C 1
ATOM 938 O O . LYS A 1 118 ? -32.473 -17.016 66.582 1.00 98.44 118 LYS A O 1
ATOM 943 N N . LYS A 1 119 ? -31.424 -15.166 65.887 1.00 98.19 119 LYS A N 1
ATOM 944 C CA . LYS A 1 119 ? -31.594 -14.430 67.160 1.00 98.19 119 LYS A CA 1
ATOM 945 C C . LYS A 1 119 ? -33.056 -14.030 67.390 1.00 98.19 119 LYS A C 1
ATOM 947 O O . LYS A 1 119 ? -33.531 -14.134 68.522 1.00 98.19 119 LYS A O 1
ATOM 952 N N . LEU A 1 120 ? -33.768 -13.595 66.350 1.00 97.50 120 LEU A N 1
ATOM 953 C CA . LEU A 1 120 ? -35.194 -13.263 66.422 1.00 97.50 120 LEU A CA 1
ATOM 954 C C . LEU A 1 120 ? -36.047 -14.500 66.709 1.00 97.50 120 LEU A C 1
ATOM 956 O O . LEU A 1 120 ? -36.925 -14.432 67.565 1.00 97.50 120 LEU A O 1
ATOM 960 N N . GLU A 1 121 ? -35.753 -15.639 66.082 1.00 97.44 121 GLU A N 1
ATOM 961 C CA . GLU A 1 121 ? -36.439 -16.907 66.358 1.00 97.44 121 GLU A CA 1
ATOM 962 C C . GLU A 1 121 ? -36.275 -17.349 67.817 1.00 97.44 121 GLU A C 1
ATOM 964 O O . GLU A 1 121 ? -37.253 -17.731 68.466 1.00 97.44 121 GLU A O 1
ATOM 969 N N . LYS A 1 122 ? -35.059 -17.236 68.372 1.00 97.50 122 LYS A N 1
ATOM 970 C CA . LYS A 1 122 ? -34.796 -17.523 69.793 1.00 97.50 122 LYS A CA 1
ATOM 971 C C . LYS A 1 122 ? -35.599 -16.606 70.716 1.00 97.50 122 LYS A C 1
ATOM 973 O O . LYS A 1 122 ? -36.289 -17.105 71.604 1.00 97.50 122 LYS A O 1
ATOM 978 N N . LYS A 1 123 ? -35.566 -15.289 70.477 1.00 97.19 123 LYS A N 1
ATOM 979 C CA . LYS A 1 123 ? -36.332 -14.306 71.264 1.00 97.19 123 LYS A CA 1
ATOM 980 C C . LYS A 1 123 ? -37.836 -14.554 71.178 1.00 97.19 123 LYS A C 1
ATOM 982 O O . LYS A 1 123 ? -38.501 -14.582 72.207 1.00 97.19 123 LYS A O 1
ATOM 987 N N . ALA A 1 124 ? -38.362 -14.819 69.983 1.00 96.69 124 ALA A N 1
ATOM 988 C CA . ALA A 1 124 ? -39.768 -15.159 69.788 1.00 96.69 124 ALA A CA 1
ATOM 989 C C . ALA A 1 124 ? -40.152 -16.459 70.522 1.00 96.69 124 ALA A C 1
ATOM 991 O O . ALA A 1 124 ? -41.259 -16.581 71.047 1.00 96.69 124 ALA A O 1
ATOM 992 N N . GLY A 1 125 ? -39.243 -17.436 70.589 1.00 94.88 125 GLY A N 1
ATOM 993 C CA . GLY A 1 125 ? -39.412 -18.649 71.390 1.00 94.88 125 GLY A CA 1
ATOM 994 C C . GLY A 1 125 ? -39.460 -18.380 72.899 1.00 94.88 125 GLY A C 1
ATOM 995 O O . GLY A 1 125 ? -40.294 -18.958 73.596 1.00 94.88 125 GLY A O 1
ATOM 996 N N . GLU A 1 126 ? -38.600 -17.499 73.413 1.00 95.38 126 GLU A N 1
ATOM 997 C CA . GLU A 1 126 ? -38.589 -17.077 74.822 1.00 95.38 126 GLU A CA 1
ATOM 998 C C . GLU A 1 126 ? -39.826 -16.254 75.198 1.00 95.38 126 GLU A C 1
ATOM 1000 O O . GLU A 1 126 ? -40.431 -16.486 76.243 1.00 95.38 126 GLU A O 1
ATOM 1005 N N . GLU A 1 127 ? -40.246 -15.333 74.334 1.00 93.81 127 GLU A N 1
ATOM 1006 C CA . GLU A 1 127 ? -41.423 -14.488 74.541 1.00 93.81 127 GLU A CA 1
ATOM 1007 C C . GLU A 1 127 ? -42.710 -15.323 74.593 1.00 93.81 127 GLU A C 1
ATOM 1009 O O . GLU A 1 127 ? -43.525 -15.156 75.501 1.00 93.81 127 GLU A O 1
ATOM 1014 N N . LYS A 1 128 ? -42.839 -16.333 73.718 1.00 92.25 128 LYS A N 1
ATOM 1015 C CA . LYS A 1 128 ? -43.925 -17.328 73.789 1.00 92.25 128 LYS A CA 1
ATOM 1016 C C . LYS A 1 128 ? -43.923 -18.121 75.101 1.00 92.25 128 LYS A C 1
ATOM 1018 O O . LYS A 1 128 ? -44.993 -18.475 75.596 1.00 92.25 128 LYS A O 1
ATOM 1023 N N . LYS A 1 129 ? -42.749 -18.422 75.674 1.00 90.44 129 LYS A N 1
ATOM 1024 C CA . LYS A 1 129 ? -42.650 -19.087 76.987 1.00 90.44 129 LYS A CA 1
ATOM 1025 C C . LYS A 1 129 ? -43.098 -18.159 78.118 1.00 90.44 129 LYS A C 1
ATOM 1027 O O . LYS A 1 129 ? -43.845 -18.616 78.978 1.00 90.44 129 LYS A O 1
ATOM 1032 N N . LYS A 1 130 ? -42.707 -16.879 78.085 1.00 88.88 130 LYS A N 1
ATOM 1033 C CA . LYS A 1 130 ? -43.135 -15.866 79.067 1.00 88.88 130 LYS A CA 1
ATOM 1034 C C . LYS A 1 130 ? -44.647 -15.618 79.017 1.00 88.88 130 LYS A C 1
ATOM 1036 O O . LYS A 1 130 ? -45.303 -15.728 80.045 1.00 88.88 130 LYS A O 1
ATOM 1041 N N . GLN A 1 131 ? -45.229 -15.431 77.827 1.00 83.94 131 GLN A N 1
ATOM 1042 C CA . GLN A 1 131 ? -46.688 -15.280 77.666 1.00 83.94 131 GLN A CA 1
ATOM 1043 C C . GLN A 1 131 ? -47.484 -16.475 78.217 1.00 83.94 131 GLN A C 1
ATOM 1045 O O . GLN A 1 131 ? -48.563 -16.293 78.781 1.00 83.94 131 GLN A O 1
ATOM 1050 N N . ARG A 1 132 ? -46.954 -17.701 78.100 1.00 77.00 132 ARG A N 1
ATOM 1051 C CA . ARG A 1 132 ? -47.569 -18.901 78.694 1.00 77.00 132 ARG A CA 1
ATOM 1052 C C . ARG A 1 132 ? -47.560 -18.908 80.226 1.00 77.00 132 ARG A C 1
ATOM 1054 O O . ARG A 1 132 ? -48.382 -19.611 80.803 1.00 77.00 132 ARG A O 1
ATOM 1061 N N . GLN A 1 133 ? -46.648 -18.185 80.873 1.00 69.56 133 GLN A N 1
ATOM 1062 C CA . GLN A 1 133 ? -46.531 -18.139 82.334 1.00 69.56 133 GLN A CA 1
ATOM 1063 C C . GLN A 1 133 ? -47.334 -16.991 82.967 1.00 69.56 133 GLN A C 1
ATOM 1065 O O . GLN A 1 133 ? -47.734 -17.114 84.119 1.00 69.56 133 GLN A O 1
ATOM 1070 N N . GLU A 1 134 ? -47.641 -15.926 82.221 1.00 61.09 134 GLU A N 1
ATOM 1071 C CA . GLU A 1 134 ? -48.388 -14.756 82.725 1.00 61.09 134 GLU A CA 1
ATOM 1072 C C . GLU A 1 134 ? -49.902 -14.789 82.433 1.00 61.09 134 GLU A C 1
ATOM 1074 O O . GLU A 1 134 ? -50.611 -13.839 82.752 1.00 61.09 134 GLU A O 1
ATOM 1079 N N . SER A 1 135 ? -50.433 -15.891 81.887 1.00 45.91 135 SER A N 1
ATOM 1080 C CA . SER A 1 135 ? -51.875 -16.055 81.628 1.00 45.91 135 SER A CA 1
ATOM 1081 C C . SER A 1 135 ? -52.525 -17.133 82.520 1.00 45.91 135 SER A C 1
ATOM 1083 O O . SER A 1 135 ? -52.733 -18.257 82.052 1.00 45.91 135 SER A O 1
ATOM 1085 N N . PRO A 1 136 ? -52.890 -16.850 83.786 1.00 43.75 136 PRO A N 1
ATOM 1086 C CA . PRO A 1 136 ? -53.869 -17.644 84.514 1.00 43.75 136 PRO A CA 1
ATOM 1087 C C . PRO A 1 136 ? -55.300 -17.182 84.171 1.00 43.75 136 PRO A C 1
ATOM 1089 O O . PRO A 1 136 ? -55.618 -16.000 84.203 1.00 43.75 136 PRO A O 1
ATOM 1092 N N . SER A 1 137 ? -56.162 -18.154 83.862 1.00 41.91 137 SER A N 1
ATOM 1093 C CA . SER A 1 137 ? -57.635 -18.082 83.833 1.00 41.91 137 SER A CA 1
ATOM 1094 C C . SER A 1 137 ? -58.324 -17.043 82.922 1.00 41.91 137 SER A C 1
ATOM 1096 O O . SER A 1 137 ? -58.646 -15.938 83.343 1.00 41.91 137 SER A O 1
ATOM 1098 N N . SER A 1 138 ? -58.737 -17.467 81.724 1.00 39.94 138 SER A N 1
ATOM 1099 C CA . SER A 1 138 ? -59.987 -16.991 81.093 1.00 39.94 138 SER A CA 1
ATOM 1100 C C . SER A 1 138 ? -60.558 -18.033 80.116 1.00 39.94 138 SER A C 1
ATOM 1102 O O . SER A 1 138 ? -60.901 -17.765 78.970 1.00 39.94 138 SER A O 1
ATOM 1104 N N . SER A 1 139 ? -60.675 -19.281 80.574 1.00 45.16 139 SER A N 1
ATOM 1105 C CA . SER A 1 139 ? -61.230 -20.402 79.798 1.00 45.16 139 SER A CA 1
ATOM 1106 C C . SER A 1 139 ? -62.769 -20.443 79.708 1.00 45.16 139 SER A C 1
ATOM 1108 O O . SER A 1 139 ? -63.304 -21.455 79.261 1.00 45.16 139 SER A O 1
ATOM 1110 N N . GLU A 1 140 ? -63.497 -19.381 80.077 1.00 46.53 140 GLU A N 1
ATOM 1111 C CA . GLU A 1 140 ? -64.978 -19.379 80.098 1.00 46.53 140 GLU A CA 1
ATOM 1112 C C . GLU A 1 140 ? -65.665 -18.470 79.052 1.00 46.53 140 GLU A C 1
ATOM 1114 O O . GLU A 1 140 ? -66.815 -18.735 78.707 1.00 46.53 140 GLU A O 1
ATOM 1119 N N . GLU A 1 141 ? -65.012 -17.465 78.446 1.00 45.91 141 GLU A N 1
ATOM 1120 C CA . GLU A 1 141 ? -65.756 -16.441 77.670 1.00 45.91 141 GLU A CA 1
ATOM 1121 C C . GLU A 1 141 ? -65.686 -16.533 76.129 1.00 45.91 141 GLU A C 1
ATOM 1123 O O . GLU A 1 141 ? -66.420 -15.832 75.430 1.00 45.91 141 GLU A O 1
ATOM 1128 N N . GLU A 1 142 ? -64.882 -17.431 75.544 1.00 47.03 142 GLU A N 1
ATOM 1129 C CA . GLU A 1 142 ? -64.660 -17.448 74.081 1.00 47.03 142 GLU A CA 1
ATOM 1130 C C . GLU A 1 142 ? -65.338 -18.599 73.314 1.00 47.03 142 GLU A C 1
ATOM 1132 O O . GLU A 1 142 ? -65.082 -18.823 72.127 1.00 47.03 142 GLU A O 1
ATOM 1137 N N . LYS A 1 143 ? -66.288 -19.305 73.945 1.00 50.41 143 LYS A N 1
ATOM 1138 C CA . LYS A 1 143 ? -67.181 -20.251 73.244 1.00 50.41 143 LYS A CA 1
ATOM 1139 C C . LYS A 1 143 ? -68.414 -19.587 72.598 1.00 50.41 143 LYS A C 1
ATOM 1141 O O . LYS A 1 143 ? -69.095 -20.246 71.819 1.00 50.41 143 LYS A O 1
ATOM 1146 N N . LYS A 1 144 ? -68.676 -18.285 72.812 1.00 48.28 144 LYS A N 1
ATOM 1147 C CA . LYS A 1 144 ? -69.881 -17.590 72.288 1.00 48.28 144 LYS A CA 1
ATOM 1148 C C . LYS A 1 144 ? -69.712 -16.764 70.997 1.00 48.28 144 LYS A C 1
ATOM 1150 O O . LYS A 1 144 ? -70.716 -16.344 70.432 1.00 48.28 144 LYS A O 1
ATOM 1155 N N . LYS A 1 145 ? -68.499 -16.559 70.458 1.00 48.09 145 LYS A N 1
ATOM 1156 C CA . LYS A 1 145 ? -68.282 -15.728 69.240 1.00 48.09 145 LYS A CA 1
ATOM 1157 C C . LYS A 1 145 ? -68.010 -16.492 67.936 1.00 48.09 145 LYS A C 1
ATOM 1159 O O . LYS A 1 145 ? -67.879 -15.867 66.885 1.00 48.09 145 LYS A O 1
ATOM 1164 N N . LYS A 1 146 ? -68.010 -17.831 67.956 1.00 50.16 146 LYS A N 1
ATOM 1165 C CA . LYS A 1 146 ? -67.797 -18.672 66.758 1.00 50.16 146 LYS A CA 1
ATOM 1166 C C . LYS A 1 146 ? -69.043 -18.908 65.882 1.00 50.16 146 LYS A C 1
ATOM 1168 O O . LYS A 1 146 ? -68.931 -19.617 64.890 1.00 50.16 146 LYS A O 1
ATOM 1173 N N . GLN A 1 147 ? -70.196 -18.292 66.171 1.00 46.31 147 GLN A N 1
ATOM 1174 C CA . GLN A 1 147 ? -71.433 -18.517 65.397 1.00 46.31 147 GLN A CA 1
ATOM 1175 C C . GLN A 1 147 ? -71.897 -17.360 64.482 1.00 46.31 147 GLN A C 1
ATOM 1177 O O . GLN A 1 147 ? -72.849 -17.555 63.737 1.00 46.31 147 GLN A O 1
ATOM 1182 N N . LEU A 1 148 ? -71.244 -16.184 64.459 1.00 47.69 148 LEU A N 1
ATOM 1183 C CA . LEU A 1 148 ? -71.807 -14.983 63.792 1.00 47.69 148 LEU A CA 1
ATOM 1184 C C . LEU A 1 148 ? -70.926 -14.253 62.758 1.00 47.69 148 LEU A C 1
ATOM 1186 O O . LEU A 1 148 ? -71.212 -13.110 62.413 1.00 47.69 148 LEU A O 1
ATOM 1190 N N . LYS A 1 149 ? -69.891 -14.884 62.192 1.00 48.44 149 LYS A N 1
ATOM 1191 C CA . LYS A 1 149 ? -69.182 -14.332 61.012 1.00 48.44 149 LYS A CA 1
ATOM 1192 C C . LYS A 1 149 ? -68.931 -15.377 59.924 1.00 48.44 149 LYS A C 1
ATOM 1194 O O . LYS A 1 149 ? -67.863 -15.460 59.333 1.00 48.44 149 LYS A O 1
ATOM 1199 N N . LEU A 1 150 ? -69.966 -16.157 59.634 1.00 49.03 150 LEU A N 1
ATOM 1200 C CA . LEU A 1 150 ? -70.226 -16.628 58.278 1.00 49.03 150 LEU A CA 1
ATOM 1201 C C . LEU A 1 150 ? -71.143 -15.575 57.646 1.00 49.03 150 LEU A C 1
ATOM 1203 O O . LEU A 1 150 ? -72.162 -15.251 58.245 1.00 49.03 150 LEU A O 1
ATOM 1207 N N . LYS A 1 151 ? -70.811 -15.091 56.443 1.00 48.44 151 LYS A N 1
ATOM 1208 C CA . LYS A 1 151 ? -71.592 -14.144 55.609 1.00 48.44 151 LYS A CA 1
ATOM 1209 C C . LYS A 1 151 ? -71.329 -12.647 55.837 1.00 48.44 151 LYS A C 1
ATOM 1211 O O . LYS A 1 151 ? -72.170 -11.920 56.341 1.00 48.44 151 LYS A O 1
ATOM 1216 N N . ALA A 1 152 ? -70.180 -12.187 55.360 1.00 41.56 152 ALA A N 1
ATOM 1217 C CA . ALA A 1 152 ? -69.972 -10.886 54.711 1.00 41.56 152 ALA A CA 1
ATOM 1218 C C . ALA A 1 152 ? -68.497 -10.870 54.283 1.00 41.56 152 ALA A C 1
ATOM 1220 O O . ALA A 1 152 ? -67.634 -11.206 55.079 1.00 41.56 152 ALA A O 1
ATOM 1221 N N . SER A 1 153 ? -68.074 -10.540 53.079 1.00 46.41 153 SER A N 1
ATOM 1222 C CA . SER A 1 153 ? -68.729 -10.012 51.894 1.00 46.41 153 SER A CA 1
ATOM 1223 C C . SER A 1 153 ? -67.587 -9.949 50.865 1.00 46.41 153 SER A C 1
ATOM 1225 O O . SER A 1 153 ? -66.480 -9.541 51.202 1.00 46.41 153 SER A O 1
ATOM 1227 N N . VAL A 1 154 ? -67.772 -10.530 49.682 1.00 46.56 154 VAL A N 1
ATOM 1228 C CA . VAL A 1 154 ? -67.990 -9.740 48.459 1.00 46.56 154 VAL A CA 1
ATOM 1229 C C . VAL A 1 154 ? -66.714 -9.035 47.980 1.00 46.56 154 VAL A C 1
ATOM 1231 O O . VAL A 1 154 ? -66.289 -8.014 48.502 1.00 46.56 154 VAL A O 1
ATOM 1234 N N . SER A 1 155 ? -66.171 -9.610 46.908 1.00 54.16 155 SER A N 1
ATOM 1235 C CA . SER A 1 155 ? -65.724 -8.893 45.712 1.00 54.16 155 SER A CA 1
ATOM 1236 C C . SER A 1 155 ? -64.706 -7.767 45.888 1.00 54.16 155 SER A C 1
ATOM 1238 O O . SER A 1 155 ? -65.071 -6.621 46.131 1.00 54.16 155 SER A O 1
ATOM 1240 N N . ARG A 1 156 ? -63.447 -8.036 45.519 1.00 43.91 156 ARG A N 1
ATOM 1241 C CA . ARG A 1 156 ? -62.658 -7.038 44.779 1.00 43.91 156 ARG A CA 1
ATOM 1242 C C . ARG A 1 156 ? -61.494 -7.659 44.003 1.00 43.91 156 ARG A C 1
ATOM 1244 O O . ARG A 1 156 ? -60.423 -7.924 44.523 1.00 43.91 156 ARG A O 1
ATOM 1251 N N . SER A 1 157 ? -61.770 -7.841 42.714 1.00 42.59 157 SER A N 1
ATOM 1252 C CA . SER A 1 157 ? -60.874 -7.495 41.609 1.00 42.59 157 SER A CA 1
ATOM 1253 C C . SER A 1 157 ? -59.563 -8.274 41.460 1.00 42.59 157 SER A C 1
ATOM 1255 O O . SER A 1 157 ? -58.480 -7.824 41.820 1.00 42.59 157 SER A O 1
ATOM 1257 N N . ARG A 1 158 ? -59.676 -9.376 40.705 1.00 47.34 158 ARG A N 1
ATOM 1258 C CA . ARG A 1 158 ? -58.706 -9.778 39.673 1.00 47.34 158 ARG A CA 1
ATOM 1259 C C . ARG A 1 158 ? -58.260 -8.551 38.868 1.00 47.34 158 ARG A C 1
ATOM 1261 O O . ARG A 1 158 ? -59.069 -8.039 38.102 1.00 47.34 158 ARG A O 1
ATOM 1268 N N . SER A 1 159 ? -57.013 -8.106 39.018 1.00 54.88 159 SER A N 1
ATOM 1269 C CA . SER A 1 159 ? -56.226 -7.363 38.010 1.00 54.88 159 SER A CA 1
ATOM 1270 C C . SER A 1 159 ? -54.848 -7.006 38.580 1.00 54.88 159 SER A C 1
ATOM 1272 O O . SER A 1 159 ? -54.694 -5.934 39.154 1.00 54.88 159 SER A O 1
ATOM 1274 N N . ARG A 1 160 ? -53.845 -7.882 38.430 1.00 47.53 160 ARG A N 1
ATOM 1275 C CA . ARG A 1 160 ? -52.413 -7.505 38.364 1.00 47.53 160 ARG A CA 1
ATOM 1276 C C . ARG A 1 160 ? -51.539 -8.740 38.133 1.00 47.53 160 ARG A C 1
ATOM 1278 O O . ARG A 1 160 ? -50.900 -9.256 39.037 1.00 47.53 160 ARG A O 1
ATOM 1285 N N . ALA A 1 161 ? -51.503 -9.203 36.889 1.00 43.41 161 ALA A N 1
ATOM 1286 C CA . ALA A 1 161 ? -50.376 -9.977 36.379 1.00 43.41 161 ALA A CA 1
ATOM 1287 C C . ALA A 1 161 ? -49.550 -9.029 35.501 1.00 43.41 161 ALA A C 1
ATOM 1289 O O . ALA A 1 161 ? -49.691 -8.987 34.284 1.00 43.41 161 ALA A O 1
ATOM 1290 N N . GLY A 1 162 ? -48.762 -8.183 36.160 1.00 42.22 162 GLY A N 1
ATOM 1291 C CA . GLY A 1 162 ? -47.754 -7.328 35.545 1.00 42.22 162 GLY A CA 1
ATOM 1292 C C . GLY A 1 162 ? -46.485 -7.489 36.362 1.00 42.22 162 GLY A C 1
ATOM 1293 O O . GLY A 1 162 ? -46.362 -6.895 37.427 1.00 42.22 162 GLY A O 1
ATOM 1294 N N . SER A 1 163 ? -45.609 -8.378 35.905 1.00 44.31 163 SER A N 1
ATOM 1295 C CA . SER A 1 163 ? -44.319 -8.683 36.525 1.00 44.31 163 SER A CA 1
ATOM 1296 C C . SER A 1 163 ? -43.438 -7.420 36.608 1.00 44.31 163 SER A C 1
ATOM 1298 O O . SER A 1 163 ? -43.286 -6.758 35.577 1.00 44.31 163 SER A O 1
ATOM 1300 N N . PRO A 1 164 ? -42.830 -7.070 37.764 1.00 46.16 164 PRO A N 1
ATOM 1301 C CA . PRO A 1 164 ? -41.882 -5.953 37.852 1.00 46.16 164 PRO A CA 1
ATOM 1302 C C . PRO A 1 164 ? -40.514 -6.268 37.227 1.00 46.16 164 PRO A C 1
ATOM 1304 O O . PRO A 1 164 ? -39.659 -5.393 37.122 1.00 46.16 164 PRO A O 1
ATOM 1307 N N . GLU A 1 165 ? -40.277 -7.497 36.771 1.00 42.94 165 GLU A N 1
ATOM 1308 C CA . GLU A 1 165 ? -38.939 -7.960 36.391 1.00 42.94 165 GLU A CA 1
ATOM 1309 C C . GLU A 1 165 ? -38.616 -7.774 34.899 1.00 42.94 165 GLU A C 1
ATOM 1311 O O . GLU A 1 165 ? -37.876 -8.541 34.284 1.00 42.94 165 GLU A O 1
ATOM 1316 N N . ARG A 1 166 ? -39.185 -6.734 34.272 1.00 47.84 166 ARG A N 1
ATOM 1317 C CA . ARG A 1 166 ? -38.841 -6.358 32.888 1.00 47.84 166 ARG A CA 1
ATOM 1318 C C . ARG A 1 166 ? -38.781 -4.853 32.629 1.00 47.84 166 ARG A C 1
ATOM 1320 O O . ARG A 1 166 ? -38.872 -4.422 31.480 1.00 47.84 166 ARG A O 1
ATOM 1327 N N . GLU A 1 167 ? -38.571 -4.049 33.671 1.00 46.62 167 GLU A N 1
ATOM 1328 C CA . GLU A 1 167 ? -38.520 -2.582 33.565 1.00 46.62 167 GLU A CA 1
ATOM 1329 C C . GLU A 1 167 ? -37.146 -1.968 33.889 1.00 46.62 167 GLU A C 1
ATOM 1331 O O . GLU A 1 167 ? -37.043 -0.812 34.280 1.00 46.62 167 GLU A O 1
ATOM 1336 N N . LEU A 1 168 ? -36.052 -2.705 33.652 1.00 44.62 168 LEU A N 1
ATOM 1337 C CA . LEU A 1 168 ? -34.691 -2.138 33.691 1.00 44.62 168 LEU A CA 1
ATOM 1338 C C . LEU A 1 168 ? -33.880 -2.283 32.393 1.00 44.62 168 LEU A C 1
ATOM 1340 O O . LEU A 1 168 ? -32.790 -1.728 32.296 1.00 44.62 168 LEU A O 1
ATOM 1344 N N . GLN A 1 169 ? -34.429 -2.897 31.339 1.00 47.25 169 GLN A N 1
ATOM 1345 C CA . GLN A 1 169 ? -33.760 -2.950 30.025 1.00 47.25 169 GLN A CA 1
ATOM 1346 C C . GLN A 1 169 ? -34.365 -2.027 28.957 1.00 47.25 169 GLN A C 1
ATOM 1348 O O . GLN A 1 169 ? -33.756 -1.824 27.913 1.00 47.25 169 GLN A O 1
ATOM 1353 N N . LYS A 1 170 ? -35.501 -1.362 29.220 1.00 44.91 170 LYS A N 1
ATOM 1354 C CA . LYS A 1 170 ? -36.148 -0.469 28.234 1.00 44.91 170 LYS A CA 1
ATOM 1355 C C . LYS A 1 170 ? -35.799 1.019 28.364 1.00 44.91 170 LYS A C 1
ATOM 1357 O O . LYS A 1 170 ? -36.347 1.845 27.636 1.00 44.91 170 LYS A O 1
ATOM 1362 N N . ARG A 1 171 ? -34.857 1.378 29.247 1.00 42.88 171 ARG A N 1
ATOM 1363 C CA . ARG A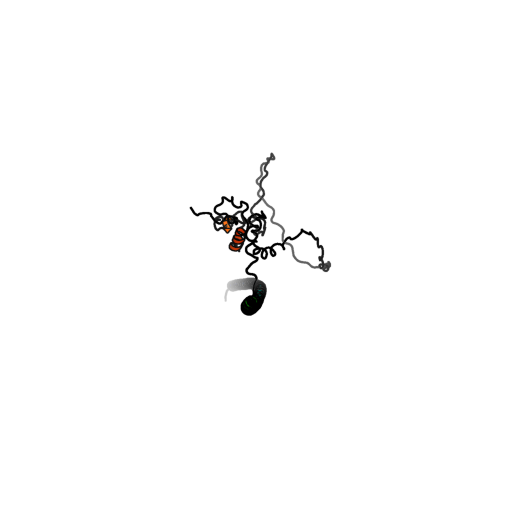 1 171 ? -34.379 2.765 29.427 1.00 42.88 171 ARG A CA 1
ATOM 1364 C C . ARG A 1 171 ? -33.083 3.108 28.679 1.00 42.88 171 ARG A C 1
ATOM 1366 O O . ARG A 1 171 ? -32.679 4.265 28.714 1.00 42.88 171 ARG A O 1
ATOM 1373 N N . LYS A 1 172 ? -32.476 2.165 27.945 1.00 47.47 172 LYS A N 1
ATOM 1374 C CA . LYS A 1 172 ? -31.293 2.438 27.100 1.00 47.47 172 LYS A CA 1
ATOM 1375 C C . LYS A 1 172 ? -31.577 2.591 25.595 1.00 47.47 172 LYS A C 1
ATOM 1377 O O . LYS A 1 172 ? -30.684 3.003 24.872 1.00 47.47 172 LYS A O 1
ATOM 1382 N N . GLU A 1 173 ? -32.816 2.410 25.127 1.00 46.03 173 GLU A N 1
ATOM 1383 C CA . GLU A 1 173 ? -33.171 2.546 23.693 1.00 46.03 173 GLU A CA 1
ATOM 1384 C C . GLU A 1 173 ? -34.017 3.786 23.339 1.00 46.03 173 GLU A C 1
ATOM 1386 O O . GLU A 1 173 ? -34.626 3.860 22.275 1.00 46.03 173 GLU A O 1
ATOM 1391 N N . ARG A 1 174 ? -34.063 4.811 24.200 1.00 45.31 174 ARG A N 1
ATOM 1392 C CA . ARG A 1 174 ? -34.777 6.074 23.902 1.00 45.31 174 ARG A CA 1
ATOM 1393 C C . ARG A 1 174 ? -33.889 7.316 23.841 1.00 45.31 174 ARG A C 1
ATOM 1395 O O . ARG A 1 174 ? -34.377 8.426 24.030 1.00 45.31 174 ARG A O 1
ATOM 1402 N N . LYS A 1 175 ? -32.606 7.157 23.504 1.00 45.06 175 LYS A N 1
ATOM 1403 C CA . LYS A 1 175 ? -31.698 8.284 23.231 1.00 45.06 175 LYS A CA 1
ATOM 1404 C C . LYS A 1 175 ? -31.111 8.220 21.816 1.00 45.06 175 LYS A C 1
ATOM 1406 O O . LYS A 1 175 ? -29.907 8.225 21.628 1.00 45.06 175 LYS A O 1
ATOM 1411 N N . SER A 1 176 ? -31.987 8.172 20.817 1.00 47.03 176 SER A N 1
ATOM 1412 C CA . SER A 1 176 ? -31.654 8.505 19.422 1.00 47.03 176 SER A CA 1
ATOM 1413 C C . SER A 1 176 ? -32.884 9.018 18.659 1.00 47.03 176 SER A C 1
ATOM 1415 O O . SER A 1 176 ? -33.093 8.734 17.486 1.00 47.03 176 SER A O 1
ATOM 1417 N N . LYS A 1 177 ? -33.714 9.841 19.319 1.00 42.81 177 LYS A N 1
ATOM 1418 C CA . LYS A 1 177 ? -34.453 10.886 18.598 1.00 42.81 177 LYS A CA 1
ATOM 1419 C C . LYS A 1 177 ? -33.438 11.980 18.287 1.00 42.81 177 LYS A C 1
ATOM 1421 O O . LYS A 1 177 ? -33.224 12.862 19.110 1.00 42.81 177 LYS A O 1
ATOM 1426 N N . SER A 1 178 ? -32.793 11.885 17.131 1.00 41.81 178 SER A N 1
ATOM 1427 C CA . SER A 1 178 ? -32.160 13.034 16.489 1.00 41.81 178 SER A CA 1
ATOM 1428 C C . SER A 1 178 ? -33.294 13.972 16.065 1.00 41.81 178 SER A C 1
ATOM 1430 O O . SER A 1 178 ? -34.073 13.601 15.182 1.00 41.81 178 SER A O 1
ATOM 1432 N N . PRO A 1 179 ? -33.478 15.140 16.702 1.00 44.56 179 PRO A N 1
ATOM 1433 C CA . PRO A 1 179 ? -34.387 16.134 16.177 1.00 44.56 179 PRO A CA 1
ATOM 1434 C C . PRO A 1 179 ? -33.700 16.787 14.984 1.00 44.56 179 PRO A C 1
ATOM 1436 O O . PRO A 1 179 ? -32.581 17.267 15.111 1.00 44.56 179 PRO A O 1
ATOM 1439 N N . GLY A 1 180 ? -34.409 16.818 13.862 1.00 36.97 180 GLY A N 1
ATOM 1440 C CA . GLY A 1 180 ? -34.437 17.978 12.983 1.00 36.97 180 GLY A CA 1
ATOM 1441 C C . GLY A 1 180 ? -33.115 18.378 12.343 1.00 36.97 180 GLY A C 1
ATOM 1442 O O . GLY A 1 180 ? -32.232 18.961 12.969 1.00 36.97 180 GLY A O 1
ATOM 1443 N N . GLY A 1 181 ? -33.070 18.195 11.026 1.00 48.19 181 GLY A N 1
ATOM 1444 C CA . GLY A 1 181 ? -32.205 18.982 10.169 1.00 48.19 181 GLY A CA 1
ATOM 1445 C C . GLY A 1 181 ? -32.214 20.455 10.582 1.00 48.19 181 GLY A C 1
ATOM 1446 O O . GLY A 1 181 ? -33.251 21.115 10.612 1.00 48.19 181 GLY A O 1
ATOM 1447 N N . LYS A 1 182 ? -31.025 20.959 10.887 1.00 37.44 182 LYS A N 1
ATOM 1448 C CA . LYS A 1 182 ? -30.685 22.362 10.734 1.00 37.44 182 LYS A CA 1
ATOM 1449 C C . LYS A 1 182 ? -29.597 22.412 9.682 1.00 37.44 182 LYS A C 1
ATOM 1451 O O . LYS A 1 182 ? -28.430 22.150 9.941 1.00 37.44 182 LYS A O 1
ATOM 1456 N N . SER A 1 183 ? -30.042 22.717 8.475 1.00 49.69 183 SER A N 1
ATOM 1457 C CA . SER A 1 183 ? -29.284 23.445 7.475 1.00 49.69 183 SER A CA 1
ATOM 1458 C C . SER A 1 183 ? -28.689 24.703 8.118 1.00 49.69 183 SER A C 1
ATOM 1460 O O . SER A 1 183 ? -29.327 25.753 8.147 1.00 49.69 183 SER A O 1
ATOM 1462 N N . SER A 1 184 ? -27.484 24.598 8.670 1.00 40.06 184 SER A N 1
ATOM 1463 C CA . SER A 1 184 ? -26.632 25.752 8.925 1.00 40.06 184 SER A CA 1
ATOM 1464 C C . SER A 1 184 ? -25.671 25.880 7.756 1.00 40.06 184 SER A C 1
ATOM 1466 O O . SER A 1 184 ? -24.643 25.212 7.653 1.00 40.06 184 SER A O 1
ATOM 1468 N N . ALA A 1 185 ? -26.045 26.781 6.855 1.00 49.94 185 ALA A N 1
ATOM 1469 C CA . ALA A 1 185 ? -25.087 27.532 6.078 1.00 49.94 185 ALA A CA 1
ATOM 1470 C C . ALA A 1 185 ? -24.010 28.066 7.039 1.00 49.94 185 ALA A C 1
ATOM 1472 O O . ALA A 1 185 ? -24.264 28.969 7.830 1.00 49.94 185 ALA A O 1
ATOM 1473 N N . SER A 1 186 ? -22.821 27.468 7.001 1.00 39.78 186 SER A N 1
ATOM 1474 C CA . SER A 1 186 ? -21.611 28.052 7.570 1.00 39.78 186 SER A CA 1
ATOM 1475 C C . SER A 1 186 ? -20.639 28.288 6.429 1.00 39.78 186 SER A C 1
ATOM 1477 O O . SER A 1 186 ? -19.694 27.550 6.168 1.00 39.78 186 SER A O 1
ATOM 1479 N N . SER A 1 187 ? -20.949 29.351 5.701 1.00 52.50 187 SER A N 1
ATOM 1480 C CA . SER A 1 187 ? -19.957 30.249 5.144 1.00 52.50 187 SER A CA 1
ATOM 1481 C C . SER A 1 187 ? -18.975 30.660 6.245 1.00 52.50 187 SER A C 1
ATOM 1483 O O . SER A 1 187 ? -19.364 31.416 7.133 1.00 52.50 187 SER A O 1
ATOM 1485 N N . LYS A 1 188 ? -17.728 30.181 6.185 1.00 41.00 188 LYS A N 1
ATOM 1486 C CA . LYS A 1 188 ? -16.533 30.861 6.719 1.00 41.00 188 LYS A CA 1
ATOM 1487 C C . LYS A 1 188 ? -15.271 30.085 6.342 1.00 41.00 188 LYS A C 1
ATOM 1489 O O . LYS A 1 188 ? -15.212 28.877 6.522 1.00 41.00 188 LYS A O 1
ATOM 1494 N N . GLY A 1 189 ? -14.266 30.803 5.840 1.00 41.19 189 GLY A N 1
ATOM 1495 C CA . GLY A 1 189 ? -12.888 30.306 5.797 1.00 41.19 189 GLY A CA 1
ATOM 1496 C C . GLY A 1 189 ? -12.215 30.234 4.431 1.00 41.19 189 GLY A C 1
ATOM 1497 O O . GLY A 1 189 ? -11.227 29.528 4.280 1.00 41.19 189 GLY A O 1
ATOM 1498 N N . ARG A 1 190 ? -12.708 30.967 3.429 1.00 46.34 190 ARG A N 1
ATOM 1499 C CA . ARG A 1 190 ? -11.964 31.267 2.200 1.00 46.34 190 ARG A CA 1
ATOM 1500 C C . ARG A 1 190 ? -10.904 32.335 2.510 1.00 46.34 190 ARG A C 1
ATOM 1502 O O . ARG A 1 190 ? -11.070 33.485 2.130 1.00 46.34 190 ARG A O 1
ATOM 1509 N N . GLU A 1 191 ? -9.831 31.965 3.204 1.00 45.09 191 GLU A N 1
ATOM 1510 C CA . GLU A 1 191 ? -8.676 32.840 3.444 1.00 45.09 191 GLU A CA 1
ATOM 1511 C C . GLU A 1 191 ? -7.359 32.108 3.190 1.00 45.09 191 GLU A C 1
ATOM 1513 O O . GLU A 1 191 ? -6.861 31.378 4.035 1.00 45.09 191 GLU A O 1
ATOM 1518 N N . LYS A 1 192 ? -6.821 32.324 1.985 1.00 48.47 192 LYS A N 1
ATOM 1519 C CA . LYS A 1 192 ? -5.429 32.705 1.664 1.00 48.47 192 LYS A CA 1
ATOM 1520 C C . LYS A 1 192 ? -5.067 32.205 0.269 1.00 48.47 192 LYS A C 1
ATOM 1522 O O . LYS A 1 192 ? -4.409 31.193 0.078 1.00 48.47 192 LYS A O 1
ATOM 1527 N N . ALA A 1 193 ? -5.469 32.991 -0.722 1.00 44.62 193 ALA A N 1
ATOM 1528 C CA . ALA A 1 193 ? -4.780 33.058 -2.005 1.00 44.62 193 ALA A CA 1
ATOM 1529 C C . ALA A 1 193 ? -4.829 34.506 -2.516 1.00 44.62 193 ALA A C 1
ATOM 1531 O O . ALA A 1 193 ? -5.341 34.807 -3.589 1.00 44.62 193 ALA A O 1
ATOM 1532 N N . ARG A 1 194 ? -4.324 35.429 -1.690 1.00 50.81 194 ARG A N 1
ATOM 1533 C CA . ARG A 1 194 ? -3.833 36.738 -2.126 1.00 50.81 194 ARG A CA 1
ATOM 1534 C C . ARG A 1 194 ? -2.339 36.759 -1.845 1.00 50.81 194 ARG A C 1
ATOM 1536 O O . ARG A 1 194 ? -1.930 37.001 -0.719 1.00 50.81 194 ARG A O 1
ATOM 1543 N N . ASN A 1 195 ? -1.574 36.358 -2.853 1.00 44.16 195 ASN A N 1
ATOM 1544 C CA . ASN A 1 195 ? -0.292 36.944 -3.244 1.00 44.16 195 ASN A CA 1
ATOM 1545 C C . ASN A 1 195 ? 0.304 36.085 -4.356 1.00 44.16 195 ASN A C 1
ATOM 1547 O O . ASN A 1 195 ? 1.133 35.211 -4.124 1.00 44.16 195 ASN A O 1
ATOM 1551 N N . ARG A 1 196 ? -0.101 36.365 -5.593 1.00 40.00 196 ARG A N 1
ATOM 1552 C CA . ARG A 1 196 ? 0.877 36.367 -6.676 1.00 40.00 196 ARG A CA 1
ATOM 1553 C C . ARG A 1 196 ? 0.427 37.341 -7.742 1.00 40.00 196 ARG A C 1
ATOM 1555 O O . ARG A 1 196 ? -0.320 37.030 -8.664 1.00 40.00 196 ARG A O 1
ATOM 1562 N N . SER A 1 197 ? 0.833 38.572 -7.482 1.00 43.38 197 SER A N 1
ATOM 1563 C CA . SER A 1 197 ? 0.846 39.684 -8.403 1.00 43.38 197 SER A CA 1
ATOM 1564 C C . SER A 1 197 ? 1.367 39.236 -9.765 1.00 43.38 197 SER A C 1
ATOM 1566 O O . SER A 1 197 ? 2.403 38.583 -9.880 1.00 43.38 197 SER A O 1
ATOM 1568 N N . ARG A 1 198 ? 0.609 39.631 -10.784 1.00 44.91 198 ARG A N 1
ATOM 1569 C CA . ARG A 1 198 ? 1.085 39.905 -12.135 1.00 44.91 198 ARG A CA 1
ATOM 1570 C C . ARG A 1 198 ? 2.357 40.755 -12.097 1.00 44.91 198 ARG A C 1
ATOM 1572 O O . ARG A 1 198 ? 2.295 41.851 -11.551 1.00 44.91 198 ARG A O 1
ATOM 1579 N N . SER A 1 199 ? 3.395 40.298 -12.789 1.00 37.78 199 SER A N 1
ATOM 1580 C CA . SER A 1 199 ? 4.118 41.028 -13.851 1.00 37.78 199 SER A CA 1
ATOM 1581 C C . SER A 1 199 ? 5.200 40.087 -14.413 1.00 37.78 199 SER A C 1
ATOM 1583 O O . SER A 1 199 ? 5.945 39.479 -13.659 1.00 37.78 199 SER A O 1
ATOM 1585 N N . LEU A 1 200 ? 5.137 39.680 -15.684 1.00 43.84 200 LEU A N 1
ATOM 1586 C CA . LEU A 1 200 ? 5.587 40.427 -16.871 1.00 43.84 200 LEU A CA 1
ATOM 1587 C C . LEU A 1 200 ? 7.097 40.709 -16.880 1.00 43.84 200 LEU A C 1
ATOM 1589 O O . LEU A 1 200 ? 7.532 41.795 -16.523 1.00 43.84 200 LEU A O 1
ATOM 1593 N N . SER A 1 201 ? 7.846 39.720 -17.362 1.00 38.78 201 SER A N 1
ATOM 1594 C CA . SER A 1 201 ? 9.048 39.800 -18.212 1.00 38.78 201 SER A CA 1
ATOM 1595 C C . SER A 1 201 ? 9.515 38.342 -18.357 1.00 38.78 201 SER A C 1
ATOM 1597 O O . SER A 1 201 ? 9.564 37.611 -17.382 1.00 38.78 201 SER A O 1
ATOM 1599 N N . GLY A 1 202 ? 9.718 37.736 -19.516 1.00 36.41 202 GLY A N 1
ATOM 1600 C CA . GLY A 1 202 ? 10.225 38.203 -20.792 1.00 36.41 202 GLY A CA 1
ATOM 1601 C C . GLY A 1 202 ? 11.076 37.047 -21.343 1.00 36.41 202 GLY A C 1
ATOM 1602 O O . GLY A 1 202 ? 11.610 36.260 -20.568 1.00 36.41 202 GLY A O 1
ATOM 1603 N N . SER A 1 203 ? 11.199 36.972 -22.667 1.00 39.44 203 SER A N 1
ATOM 1604 C CA . SER A 1 203 ? 12.052 36.042 -23.431 1.00 39.44 203 SER A CA 1
ATOM 1605 C C . SER A 1 203 ? 11.559 34.593 -23.516 1.00 39.44 203 SER A C 1
ATOM 1607 O O . SER A 1 203 ? 11.621 33.833 -22.563 1.00 39.44 203 SER A O 1
ATOM 1609 N N . ARG A 1 204 ? 10.881 34.226 -24.610 1.00 47.50 204 ARG A N 1
ATOM 1610 C CA . ARG A 1 204 ? 11.419 33.902 -25.956 1.00 47.50 204 ARG A CA 1
ATOM 1611 C C . ARG A 1 204 ? 11.808 32.423 -26.065 1.00 47.50 204 ARG A C 1
ATOM 1613 O O . ARG A 1 204 ? 12.381 31.849 -25.153 1.00 47.50 204 ARG A O 1
ATOM 1620 N N . ASP A 1 205 ? 11.471 31.875 -27.229 1.00 43.09 205 ASP A N 1
ATOM 1621 C CA . ASP A 1 205 ? 11.807 30.547 -27.748 1.00 43.09 205 ASP A CA 1
ATOM 1622 C C . ASP A 1 205 ? 11.068 29.334 -27.173 1.00 43.09 205 ASP A C 1
ATOM 1624 O O . ASP A 1 205 ? 11.638 28.515 -26.461 1.00 43.09 205 ASP A O 1
ATOM 1628 N N . ARG A 1 206 ? 9.838 29.115 -27.666 1.00 39.38 206 ARG A N 1
ATOM 1629 C CA . ARG A 1 206 ? 9.516 27.838 -28.331 1.00 39.38 206 ARG A CA 1
ATOM 1630 C C . ARG A 1 206 ? 8.755 28.093 -29.630 1.00 39.38 206 ARG A C 1
ATOM 1632 O O . ARG A 1 206 ? 7.550 28.319 -29.654 1.00 39.38 206 ARG A O 1
ATOM 1639 N N . ARG A 1 207 ? 9.561 28.106 -30.691 1.00 41.78 207 ARG A N 1
ATOM 1640 C CA . ARG A 1 207 ? 9.248 27.839 -32.100 1.00 41.78 207 ARG A CA 1
ATOM 1641 C C . ARG A 1 207 ? 8.141 26.770 -32.182 1.00 41.78 207 ARG A C 1
ATOM 1643 O O . ARG A 1 207 ? 8.215 25.778 -31.469 1.00 41.78 207 ARG A O 1
ATOM 1650 N N . ARG A 1 208 ? 7.006 27.051 -32.829 1.00 48.66 208 ARG A N 1
ATOM 1651 C CA . ARG A 1 208 ? 6.814 26.958 -34.289 1.00 48.66 208 ARG A CA 1
ATOM 1652 C C . ARG A 1 208 ? 7.163 25.547 -34.763 1.00 48.66 208 ARG A C 1
ATOM 1654 O O . ARG A 1 208 ? 8.338 25.305 -34.974 1.00 48.66 208 ARG A O 1
ATOM 1661 N N . ASP A 1 209 ? 6.154 24.677 -34.839 1.00 41.53 209 ASP A N 1
ATOM 1662 C CA . ASP A 1 209 ? 5.941 23.683 -35.908 1.00 41.53 209 ASP A CA 1
ATOM 1663 C C . ASP A 1 209 ? 4.682 22.849 -35.602 1.00 41.53 209 ASP A C 1
ATOM 1665 O O . ASP A 1 209 ? 4.749 21.693 -35.212 1.00 41.53 209 ASP A O 1
ATOM 1669 N N . ASP A 1 210 ? 3.514 23.469 -35.773 1.00 41.59 210 ASP A N 1
ATOM 1670 C CA . ASP A 1 210 ? 2.237 22.766 -35.953 1.00 41.59 210 ASP A CA 1
ATOM 1671 C C . ASP A 1 210 ? 1.506 23.468 -37.096 1.00 41.59 210 ASP A C 1
ATOM 1673 O O . ASP A 1 210 ? 0.592 24.274 -36.910 1.00 41.59 210 ASP A O 1
ATOM 1677 N N . ASN A 1 211 ? 2.011 23.242 -38.306 1.00 43.09 211 ASN A N 1
ATOM 1678 C CA . ASN A 1 211 ? 1.321 23.625 -39.520 1.00 43.09 211 ASN A CA 1
ATOM 1679 C C . ASN A 1 211 ? 1.491 22.523 -40.568 1.00 43.09 211 ASN A C 1
ATOM 1681 O O . ASN A 1 211 ? 2.590 22.026 -40.789 1.00 43.09 211 ASN A O 1
ATOM 1685 N N . GLU A 1 212 ? 0.375 22.223 -41.229 1.00 43.47 212 GLU A N 1
ATOM 1686 C CA . GLU A 1 212 ? 0.266 21.483 -42.489 1.00 43.47 212 GLU A CA 1
ATOM 1687 C C . GLU A 1 212 ? 0.338 19.950 -42.433 1.00 43.47 212 GLU A C 1
ATOM 1689 O O . GLU A 1 212 ? 1.353 19.332 -42.743 1.00 43.47 212 GLU A O 1
ATOM 1694 N N . ARG A 1 213 ? -0.829 19.323 -42.218 1.00 45.84 213 ARG A N 1
ATOM 1695 C CA . ARG A 1 213 ? -1.302 18.231 -43.096 1.00 45.84 213 ARG A CA 1
ATOM 1696 C C . ARG A 1 213 ? -2.808 18.006 -42.981 1.00 45.84 213 ARG A C 1
ATOM 1698 O O . ARG A 1 213 ? -3.292 16.925 -42.674 1.00 45.84 213 ARG A O 1
ATOM 1705 N N . ASP A 1 214 ? -3.537 19.063 -43.309 1.00 48.28 214 ASP A N 1
ATOM 1706 C CA . ASP A 1 214 ? -4.912 18.966 -43.781 1.00 48.28 214 ASP A CA 1
ATOM 1707 C C . ASP A 1 214 ? -4.954 19.635 -45.157 1.00 48.28 214 ASP A C 1
ATOM 1709 O O . ASP A 1 214 ? -4.780 20.851 -45.248 1.00 48.28 214 ASP A O 1
ATOM 1713 N N . ARG A 1 215 ? -5.075 18.810 -46.209 1.00 46.72 215 ARG A N 1
ATOM 1714 C CA . ARG A 1 215 ? -5.442 19.096 -47.617 1.00 46.72 215 ARG A CA 1
ATOM 1715 C C . ARG A 1 215 ? -4.714 18.123 -48.541 1.00 46.72 215 ARG A C 1
ATOM 1717 O O . ARG A 1 215 ? -3.594 18.378 -48.957 1.00 46.72 215 ARG A O 1
ATOM 1724 N N . ASP A 1 216 ? -5.365 17.016 -48.885 1.00 40.81 216 ASP A N 1
ATOM 1725 C CA . ASP A 1 216 ? -5.944 16.904 -50.227 1.00 40.81 216 ASP A CA 1
ATOM 1726 C C . ASP A 1 216 ? -6.547 15.517 -50.527 1.00 40.81 216 ASP A C 1
ATOM 1728 O O . ASP A 1 216 ? -5.916 14.476 -50.387 1.00 40.81 216 ASP A O 1
ATOM 1732 N N . ARG A 1 217 ? -7.757 15.568 -51.102 1.00 43.50 217 ARG A N 1
ATOM 1733 C CA . ARG A 1 217 ? -8.263 14.676 -52.163 1.00 43.50 217 ARG A CA 1
ATOM 1734 C C . ARG A 1 217 ? -8.567 13.208 -51.822 1.00 43.50 217 ARG A C 1
ATOM 1736 O O . ARG A 1 217 ? -7.797 12.307 -52.130 1.00 43.50 217 ARG A O 1
ATOM 1743 N N . ARG A 1 218 ? -9.856 12.943 -51.581 1.00 44.53 218 ARG A N 1
ATOM 1744 C CA . ARG A 1 218 ? -10.679 12.275 -52.615 1.00 44.53 218 ARG A CA 1
ATOM 1745 C C . ARG A 1 218 ? -12.166 12.399 -52.317 1.00 44.53 218 ARG A C 1
ATOM 1747 O O . ARG A 1 218 ? -12.710 11.766 -51.420 1.00 44.53 218 ARG A O 1
ATOM 1754 N N . GLY A 1 219 ? -12.819 13.229 -53.123 1.00 42.06 219 GLY A N 1
ATOM 1755 C CA . GLY A 1 219 ? -14.264 13.333 -53.157 1.00 42.06 219 GLY A CA 1
ATOM 1756 C C . GLY A 1 219 ? -14.924 12.057 -53.673 1.00 42.06 219 GLY A C 1
ATOM 1757 O O . GLY A 1 219 ? -14.445 11.416 -54.608 1.00 42.06 219 GLY A O 1
ATOM 1758 N N . ARG A 1 220 ? -16.102 11.764 -53.124 1.00 41.53 220 ARG A N 1
ATOM 1759 C CA . ARG A 1 220 ? -17.175 11.135 -53.892 1.00 41.53 220 ARG A CA 1
ATOM 1760 C C . ARG A 1 220 ? -18.518 11.687 -53.434 1.00 41.53 220 ARG A C 1
ATOM 1762 O O . ARG A 1 220 ? -19.059 11.346 -52.392 1.00 41.53 220 ARG A O 1
ATOM 1769 N N . SER A 1 221 ? -19.000 12.619 -54.239 1.00 43.78 221 SER A N 1
ATOM 1770 C CA . SER A 1 221 ? -20.316 13.237 -54.203 1.00 43.78 221 SER A CA 1
ATOM 1771 C C . SER A 1 221 ? -21.424 12.191 -54.390 1.00 43.78 221 SER A C 1
ATOM 1773 O O . SER A 1 221 ? -21.296 11.359 -55.285 1.00 43.78 221 SER A O 1
ATOM 1775 N N . ARG A 1 222 ? -22.555 12.315 -53.678 1.00 41.41 222 ARG A N 1
ATOM 1776 C CA . ARG A 1 222 ? -23.884 12.650 -54.254 1.00 41.41 222 ARG A CA 1
ATOM 1777 C C . ARG A 1 222 ? -25.066 12.247 -53.358 1.00 41.41 222 ARG A C 1
ATOM 1779 O O . ARG A 1 222 ? -25.089 11.185 -52.757 1.00 41.41 222 ARG A O 1
ATOM 1786 N N . SER A 1 223 ? -26.094 13.100 -53.447 1.00 40.53 223 SER A N 1
ATOM 1787 C CA . SER A 1 223 ? -27.482 13.013 -52.949 1.00 40.53 223 SER A CA 1
ATOM 1788 C C . SER A 1 223 ? -27.654 13.218 -51.437 1.00 40.53 223 SER A C 1
ATOM 1790 O O . SER A 1 223 ? -27.267 12.383 -50.640 1.00 40.53 223 SER A O 1
ATOM 1792 N N . ARG A 1 224 ? -28.098 14.383 -50.940 1.00 49.62 224 ARG A N 1
ATOM 1793 C CA . ARG A 1 224 ? -29.379 15.096 -51.166 1.00 49.62 224 ARG A CA 1
ATOM 1794 C C . ARG A 1 224 ? -30.599 14.174 -51.078 1.00 49.62 224 ARG A C 1
ATOM 1796 O O . ARG A 1 224 ? -31.055 13.680 -52.102 1.00 49.62 224 ARG A O 1
ATOM 1803 N N . ARG A 1 225 ? -31.163 14.059 -49.871 1.00 45.12 225 ARG A N 1
ATOM 1804 C CA . ARG A 1 225 ? -32.613 14.057 -49.608 1.00 45.12 225 ARG A CA 1
ATOM 1805 C C . ARG A 1 225 ? -32.862 14.479 -48.160 1.00 45.12 225 ARG A C 1
ATOM 1807 O O . ARG A 1 225 ? -32.903 13.685 -47.231 1.00 45.12 225 ARG A O 1
ATOM 1814 N N . SER A 1 226 ? -33.004 15.786 -48.003 1.00 50.88 226 SER A N 1
ATOM 1815 C CA . SER A 1 226 ? -33.851 16.405 -46.996 1.00 50.88 226 SER A CA 1
ATOM 1816 C C . SER A 1 226 ? -35.247 15.796 -47.092 1.00 50.88 226 SER A C 1
ATOM 1818 O O . SER A 1 226 ? -35.858 15.879 -48.155 1.00 50.88 226 SER A O 1
ATOM 1820 N N . SER A 1 227 ? -35.729 15.176 -46.013 1.00 44.19 227 SER A N 1
ATOM 1821 C CA . SER A 1 227 ? -37.145 15.128 -45.625 1.00 44.19 227 SER A CA 1
ATOM 1822 C C . SER A 1 227 ? -37.358 14.205 -44.430 1.00 44.19 227 SER A C 1
ATOM 1824 O O . SER A 1 227 ? -37.022 13.030 -44.470 1.00 44.19 227 SER A O 1
ATOM 1826 N N . SER A 1 228 ? -38.103 14.727 -43.461 1.00 41.72 228 SER A N 1
ATOM 1827 C CA . SER A 1 228 ? -39.135 13.970 -42.755 1.00 41.72 228 SER A CA 1
ATOM 1828 C C . SER A 1 228 ? -38.724 13.125 -41.542 1.00 41.72 228 SER A C 1
ATOM 1830 O O . SER A 1 228 ? -38.347 11.967 -41.634 1.00 41.72 228 SER A O 1
ATOM 1832 N N . ARG A 1 229 ? -39.011 13.733 -40.384 1.00 41.72 229 ARG A N 1
ATOM 1833 C CA . ARG A 1 229 ? -39.814 13.171 -39.284 1.00 41.72 229 ARG A CA 1
ATOM 1834 C C . ARG A 1 229 ? -39.240 11.970 -38.521 1.00 41.72 229 ARG A C 1
ATOM 1836 O O . ARG A 1 229 ? -39.153 10.855 -39.004 1.00 41.72 229 ARG A O 1
ATOM 1843 N N . ARG A 1 230 ? -39.110 12.207 -37.209 1.00 46.47 230 ARG A N 1
ATOM 1844 C CA . ARG A 1 230 ? -39.105 11.202 -36.135 1.00 46.47 230 ARG A CA 1
ATOM 1845 C C . ARG A 1 230 ? -37.959 10.199 -36.211 1.00 46.47 230 ARG A C 1
ATOM 1847 O O . ARG A 1 230 ? -38.135 9.033 -36.531 1.00 46.47 230 ARG A O 1
ATOM 1854 N N . SER A 1 231 ? -36.814 10.614 -35.696 1.00 39.59 231 SER A N 1
ATOM 1855 C CA . SER A 1 231 ? -35.943 9.684 -34.988 1.00 39.59 231 SER A CA 1
ATOM 1856 C C . SER A 1 231 ? -35.436 10.372 -33.735 1.00 39.59 231 SER A C 1
ATOM 1858 O O . SER A 1 231 ? -34.445 11.091 -33.743 1.00 39.59 231 SER A O 1
ATOM 1860 N N . ARG A 1 232 ? -36.168 10.148 -32.637 1.00 45.53 232 ARG A N 1
ATOM 1861 C CA . ARG A 1 232 ? -35.628 10.195 -31.276 1.00 45.53 232 ARG A CA 1
ATOM 1862 C C . ARG A 1 232 ? -34.576 9.077 -31.183 1.00 45.53 232 ARG A C 1
ATOM 1864 O O . ARG A 1 232 ? -34.840 8.027 -30.609 1.00 45.53 232 ARG A O 1
ATOM 1871 N N . SER A 1 233 ? -33.443 9.266 -31.855 1.00 42.00 233 SER A N 1
ATOM 1872 C CA . SER A 1 233 ? -32.280 8.384 -31.814 1.00 42.00 233 SER A CA 1
ATOM 1873 C C . SER A 1 233 ? -31.455 8.846 -30.618 1.00 42.00 233 SER A C 1
ATOM 1875 O O . SER A 1 233 ? -30.910 9.937 -30.619 1.00 42.00 233 SER A O 1
ATOM 1877 N N . ARG A 1 234 ? -31.629 8.251 -29.439 1.00 50.34 234 ARG A N 1
ATOM 1878 C CA . ARG A 1 234 ? -30.818 7.120 -28.967 1.00 50.34 234 ARG A CA 1
ATOM 1879 C C . ARG A 1 234 ? -29.300 7.349 -28.948 1.00 50.34 234 ARG A C 1
ATOM 1881 O O . ARG A 1 234 ? -28.575 6.397 -28.709 1.00 50.34 234 ARG A O 1
ATOM 1888 N N . ASP A 1 235 ? -28.843 8.598 -28.972 1.00 44.03 235 ASP A N 1
ATOM 1889 C CA . ASP A 1 235 ? -27.453 8.959 -28.640 1.00 44.03 235 ASP A CA 1
ATOM 1890 C C . ASP A 1 235 ? -27.174 8.967 -27.120 1.00 44.03 235 ASP A C 1
ATOM 1892 O O . ASP A 1 235 ? -26.275 9.638 -26.620 1.00 44.03 235 ASP A O 1
ATOM 1896 N N . TYR A 1 236 ? -27.933 8.179 -26.352 1.00 45.47 236 TYR A N 1
ATOM 1897 C CA . TYR A 1 236 ? -27.585 7.852 -24.976 1.00 45.47 236 TYR A CA 1
ATOM 1898 C C . TYR A 1 236 ? -26.839 6.517 -24.951 1.00 45.47 236 TYR A C 1
ATOM 1900 O O . TYR A 1 236 ? -27.455 5.454 -25.014 1.00 45.47 236 TYR A O 1
ATOM 1908 N N . ARG A 1 237 ? -25.530 6.626 -24.687 1.00 49.25 237 ARG A N 1
ATOM 1909 C CA . ARG A 1 237 ? -24.635 5.603 -24.113 1.00 49.25 237 ARG A CA 1
ATOM 1910 C C . ARG A 1 237 ? -23.926 4.669 -25.100 1.00 49.25 237 ARG A C 1
ATOM 1912 O O . ARG A 1 237 ? -23.965 3.454 -24.942 1.00 49.25 237 ARG A O 1
ATOM 1919 N N . ALA A 1 238 ? -23.113 5.240 -25.986 1.00 48.50 238 ALA A N 1
ATOM 1920 C CA . ALA A 1 238 ? -21.751 4.716 -26.104 1.00 48.50 238 ALA A CA 1
ATOM 1921 C C . ALA A 1 238 ? -21.078 5.011 -24.747 1.00 48.50 238 ALA A C 1
ATOM 1923 O O . ALA A 1 238 ? -20.845 6.156 -24.380 1.00 48.50 238 ALA A O 1
ATOM 1924 N N . GLY A 1 239 ? -20.987 4.041 -23.842 1.00 49.06 239 GLY A N 1
ATOM 1925 C CA . GLY A 1 239 ? -19.945 3.031 -23.956 1.00 49.06 239 GLY A CA 1
ATOM 1926 C C . GLY A 1 239 ? -18.586 3.568 -23.495 1.00 49.06 239 GLY A C 1
ATOM 1927 O O . GLY A 1 239 ? -17.584 2.886 -23.663 1.00 49.06 239 GLY A O 1
ATOM 1928 N N . GLY A 1 240 ? -18.541 4.777 -22.918 1.00 46.91 240 GLY A N 1
ATOM 1929 C CA . GLY A 1 240 ? -17.404 5.246 -22.142 1.00 46.91 240 GLY A CA 1
ATOM 1930 C C . GLY A 1 240 ? -17.133 4.257 -21.017 1.00 46.91 240 GLY A C 1
ATOM 1931 O O . GLY A 1 240 ? -17.864 4.218 -20.027 1.00 46.91 240 GLY A O 1
ATOM 1932 N N . LYS A 1 241 ? -16.097 3.444 -21.222 1.00 52.03 241 LYS A N 1
ATOM 1933 C CA . LYS A 1 241 ? -15.417 2.593 -20.249 1.00 52.03 241 LYS A CA 1
ATOM 1934 C C . LYS A 1 241 ? -14.780 3.515 -19.207 1.00 52.03 241 LYS A C 1
ATOM 1936 O O . LYS A 1 241 ? -13.587 3.773 -19.220 1.00 52.03 241 LYS A O 1
ATOM 1941 N N . GLY A 1 242 ? -15.630 4.166 -18.427 1.00 47.75 242 GLY A N 1
ATOM 1942 C CA . GLY A 1 242 ? -15.223 5.011 -17.333 1.00 47.75 242 GLY A CA 1
ATOM 1943 C C . GLY A 1 242 ? -15.180 4.146 -16.095 1.00 47.75 242 GLY A C 1
ATOM 1944 O O . GLY A 1 242 ? -16.234 3.726 -15.618 1.00 47.75 242 GLY A O 1
ATOM 1945 N N . ASP A 1 243 ? -13.994 3.999 -15.515 1.00 54.84 243 ASP A N 1
ATOM 1946 C CA . ASP A 1 243 ? -13.762 3.692 -14.097 1.00 54.84 243 ASP A CA 1
ATOM 1947 C C . ASP A 1 243 ? -14.288 4.826 -13.189 1.00 54.84 243 ASP A C 1
ATOM 1949 O O . ASP A 1 243 ? -13.691 5.234 -12.191 1.00 54.84 243 ASP A O 1
ATOM 1953 N N . GLY A 1 244 ? -15.424 5.406 -13.577 1.00 47.25 244 GLY A N 1
ATOM 1954 C CA . GLY A 1 244 ? -16.116 6.438 -12.857 1.00 47.25 244 GLY A CA 1
ATOM 1955 C C . GLY A 1 244 ? -16.687 5.809 -11.606 1.00 47.25 244 GLY A C 1
ATOM 1956 O O . GLY A 1 244 ? -17.653 5.048 -11.669 1.00 47.25 244 GLY A O 1
ATOM 1957 N N . LYS A 1 245 ? -16.102 6.189 -10.471 1.00 51.66 245 LYS A N 1
ATOM 1958 C CA . LYS A 1 245 ? -16.692 6.202 -9.126 1.00 51.66 245 LYS A CA 1
ATOM 1959 C C . LYS A 1 245 ? -18.019 6.983 -9.113 1.00 51.66 245 LYS A C 1
ATOM 1961 O O . LYS A 1 245 ? -18.150 8.018 -8.473 1.00 51.66 245 LYS A O 1
ATOM 1966 N N . GLY A 1 246 ? -18.995 6.532 -9.889 1.00 48.97 246 GLY A N 1
ATOM 1967 C CA . GLY A 1 246 ? -20.364 6.997 -9.851 1.00 48.97 246 GLY A CA 1
ATOM 1968 C C . GLY A 1 246 ? -21.123 6.089 -8.904 1.00 48.97 246 GLY A C 1
ATOM 1969 O O . GLY A 1 246 ? -21.579 5.021 -9.310 1.00 48.97 246 GLY A O 1
ATOM 1970 N N . ASP A 1 247 ? -21.298 6.529 -7.661 1.00 58.47 247 ASP A N 1
ATOM 1971 C CA . ASP A 1 247 ? -22.060 5.852 -6.597 1.00 58.47 247 ASP A CA 1
ATOM 1972 C C . ASP A 1 247 ? -23.566 5.655 -6.912 1.00 58.47 247 ASP A C 1
ATOM 1974 O O . ASP A 1 247 ? -24.363 5.337 -6.032 1.00 58.47 247 ASP A O 1
ATOM 1978 N N . GLY A 1 248 ? -23.986 5.846 -8.168 1.00 65.62 248 GLY A N 1
ATOM 1979 C CA . GLY A 1 248 ? -25.376 5.785 -8.622 1.00 65.62 248 GLY A CA 1
ATOM 1980 C C . GLY A 1 248 ? -25.761 4.548 -9.440 1.00 65.62 248 GLY A C 1
ATOM 1981 O O . GLY A 1 248 ? -26.942 4.384 -9.744 1.00 65.62 248 GLY A O 1
ATOM 1982 N N . LEU A 1 249 ? -24.818 3.678 -9.825 1.00 76.62 249 LEU A N 1
ATOM 1983 C CA . LEU A 1 249 ? -25.162 2.409 -10.480 1.00 76.62 249 LEU A CA 1
ATOM 1984 C C . LEU A 1 249 ? -25.480 1.345 -9.425 1.00 76.62 249 LEU A C 1
ATOM 1986 O O . LEU A 1 249 ? -24.734 1.164 -8.463 1.00 76.62 249 LEU A O 1
ATOM 1990 N N . GLN A 1 250 ? -26.603 0.645 -9.601 1.00 89.06 250 GLN A N 1
ATOM 1991 C CA . GLN A 1 250 ? -27.006 -0.440 -8.708 1.00 89.06 250 GLN A CA 1
ATOM 1992 C C . GLN A 1 250 ? -25.939 -1.548 -8.717 1.00 89.06 250 GLN A C 1
ATOM 1994 O O . GLN A 1 250 ? -25.406 -1.912 -9.767 1.00 89.06 250 GLN A O 1
ATOM 1999 N N . LEU A 1 251 ? -25.612 -2.063 -7.529 1.00 92.81 251 LEU A N 1
ATOM 2000 C CA . LEU A 1 251 ? -24.729 -3.219 -7.373 1.00 92.81 251 LEU A CA 1
ATOM 2001 C C . LEU A 1 251 ? -25.371 -4.444 -8.029 1.00 92.81 251 LEU A C 1
ATOM 2003 O O . LEU A 1 251 ? -26.566 -4.694 -7.845 1.00 92.81 251 LEU A O 1
ATOM 2007 N N . CYS A 1 252 ? -24.574 -5.233 -8.748 1.00 94.75 252 CYS A N 1
ATOM 2008 C CA . CYS A 1 252 ? -25.057 -6.474 -9.337 1.00 94.75 252 CYS A CA 1
ATOM 2009 C C . CYS A 1 252 ? -25.293 -7.520 -8.237 1.00 94.75 252 CYS A C 1
ATOM 2011 O O . CYS A 1 252 ? -24.374 -8.232 -7.835 1.00 94.75 252 CYS A O 1
ATOM 2013 N N . ILE A 1 253 ? -26.530 -7.642 -7.748 1.00 94.38 253 ILE A N 1
ATOM 2014 C CA . ILE A 1 253 ? -26.886 -8.620 -6.703 1.00 94.38 253 ILE A CA 1
ATOM 2015 C C . ILE A 1 253 ? -26.483 -10.059 -7.096 1.00 94.38 253 ILE A C 1
ATOM 2017 O O . ILE A 1 253 ? -25.891 -10.739 -6.258 1.00 94.38 253 ILE A O 1
ATOM 2021 N N . PRO A 1 254 ? -26.700 -10.528 -8.346 1.00 95.38 254 PRO A N 1
ATOM 2022 C CA . PRO A 1 254 ? -26.223 -11.847 -8.761 1.00 95.38 254 PRO A CA 1
ATOM 2023 C C . PRO A 1 254 ? -24.704 -12.027 -8.662 1.00 95.38 254 PRO A C 1
ATOM 2025 O O . PRO A 1 254 ? -24.256 -13.142 -8.425 1.00 95.38 254 PRO A O 1
ATOM 2028 N N . TYR A 1 255 ? -23.904 -10.972 -8.850 1.00 95.81 255 TYR A N 1
ATOM 2029 C CA . TYR A 1 255 ? -22.443 -11.054 -8.741 1.00 95.81 255 TYR A CA 1
ATOM 2030 C C . TYR A 1 255 ? -21.998 -11.173 -7.287 1.00 95.81 255 TYR A C 1
ATOM 2032 O O . TYR A 1 255 ? -21.218 -12.061 -6.971 1.00 95.81 255 TYR A O 1
ATOM 2040 N N . VAL A 1 256 ? -22.582 -10.370 -6.391 1.00 94.81 256 VAL A N 1
ATOM 2041 C CA . VAL A 1 256 ? -22.326 -10.471 -4.942 1.00 94.81 256 VAL A CA 1
ATOM 2042 C C . VAL A 1 256 ? -22.724 -11.856 -4.397 1.00 94.81 256 VAL A C 1
ATOM 2044 O O . VAL A 1 256 ? -22.123 -12.343 -3.452 1.00 94.81 256 VAL A O 1
ATOM 2047 N N . GLN A 1 257 ? -23.700 -12.531 -5.017 1.00 93.62 257 GLN A N 1
ATOM 2048 C CA . GLN A 1 257 ? -24.085 -13.917 -4.704 1.00 93.62 257 GLN A CA 1
ATOM 2049 C C . GLN A 1 257 ? -23.237 -15.001 -5.409 1.00 93.62 257 GLN A C 1
ATOM 2051 O O . GLN A 1 257 ? -23.536 -16.185 -5.257 1.00 93.62 257 GLN A O 1
ATOM 2056 N N . GLY A 1 258 ? -22.256 -14.638 -6.244 1.00 94.12 258 GLY A N 1
ATOM 2057 C CA . GLY A 1 258 ? -21.436 -15.589 -7.012 1.00 94.12 258 GLY A CA 1
ATOM 2058 C C . GLY A 1 258 ? -22.143 -16.265 -8.199 1.00 94.12 258 GLY A C 1
ATOM 2059 O O . GLY A 1 258 ? -21.670 -17.273 -8.714 1.00 94.12 258 GLY A O 1
ATOM 2060 N N . ARG A 1 259 ? -23.293 -15.743 -8.650 1.00 94.69 259 ARG A N 1
ATOM 2061 C CA . ARG A 1 259 ? -24.111 -16.319 -9.741 1.00 94.69 259 ARG A CA 1
ATOM 2062 C C . ARG A 1 259 ? -24.027 -15.556 -11.067 1.00 94.69 259 ARG A C 1
ATOM 2064 O O . ARG A 1 259 ? -24.543 -16.031 -12.080 1.00 94.69 259 ARG A O 1
ATOM 2071 N N . CYS A 1 260 ? -23.426 -14.366 -11.094 1.00 95.38 260 CYS A N 1
ATOM 2072 C CA . CYS A 1 260 ? -23.289 -13.584 -12.325 1.00 95.38 260 CYS A CA 1
ATOM 2073 C C . CYS A 1 260 ? -22.198 -14.168 -13.234 1.00 95.38 260 CYS A C 1
ATOM 2075 O O . CYS A 1 260 ? -21.033 -14.201 -12.861 1.00 95.38 260 CYS A O 1
ATOM 2077 N N . ARG A 1 261 ? -22.563 -14.560 -14.462 1.00 96.19 261 ARG A N 1
ATOM 2078 C CA . ARG A 1 261 ? -21.619 -15.068 -15.480 1.00 96.19 261 ARG A CA 1
ATOM 2079 C C . ARG A 1 261 ? -21.133 -14.011 -16.473 1.00 96.19 261 ARG A C 1
ATOM 2081 O O . ARG A 1 261 ? -20.365 -14.323 -17.370 1.00 96.19 261 ARG A O 1
ATOM 2088 N N . ARG A 1 262 ? -21.615 -12.769 -16.354 1.00 94.19 262 ARG A N 1
ATOM 2089 C CA . ARG A 1 262 ? -21.290 -11.690 -17.303 1.00 94.19 262 ARG A CA 1
ATOM 2090 C C . ARG A 1 262 ? -19.907 -11.077 -17.058 1.00 94.19 262 ARG A C 1
ATOM 2092 O O . ARG A 1 262 ? -19.400 -10.392 -17.942 1.00 94.19 262 ARG A O 1
ATOM 2099 N N . GLY A 1 263 ? -19.306 -11.308 -15.887 1.00 90.06 263 GLY A N 1
ATOM 2100 C CA . GLY A 1 263 ? -18.036 -10.680 -15.508 1.00 90.06 263 GLY A CA 1
ATOM 2101 C C . GLY A 1 263 ? -18.100 -9.160 -15.676 1.00 90.06 263 GLY A C 1
ATOM 2102 O O . GLY A 1 263 ? -19.149 -8.556 -15.451 1.00 90.06 263 GLY A O 1
ATOM 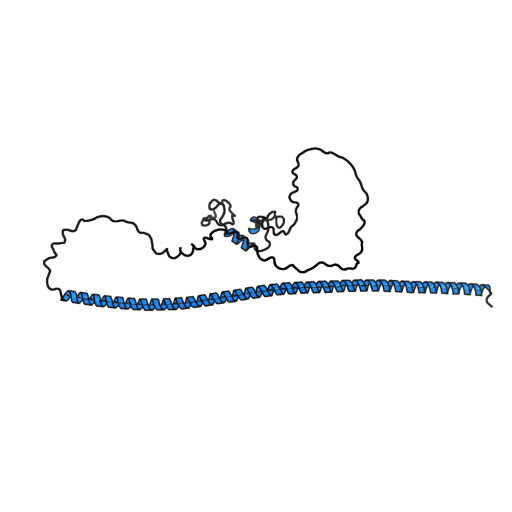2103 N N . ASP A 1 264 ? -17.026 -8.555 -16.166 1.00 87.19 264 ASP A N 1
ATOM 2104 C CA . ASP A 1 264 ? -16.914 -7.097 -16.330 1.00 87.19 264 ASP A CA 1
ATOM 2105 C C . ASP A 1 264 ? -17.823 -6.510 -17.420 1.00 87.19 264 ASP A C 1
ATOM 2107 O O . ASP A 1 264 ? -17.964 -5.295 -17.537 1.00 87.19 264 ASP A O 1
ATOM 2111 N N . THR A 1 265 ? -18.484 -7.357 -18.215 1.00 90.12 265 THR A N 1
ATOM 2112 C CA . THR A 1 265 ? -19.473 -6.914 -19.213 1.00 90.12 265 THR A CA 1
ATOM 2113 C C . THR A 1 265 ? -20.868 -6.708 -18.618 1.00 90.12 265 THR A C 1
ATOM 2115 O O . THR A 1 265 ? -21.818 -6.368 -19.331 1.00 90.12 265 THR A O 1
ATOM 2118 N N . CYS A 1 266 ? -21.034 -6.933 -17.311 1.00 92.56 266 CYS A N 1
ATOM 2119 C CA . CYS A 1 266 ? -22.308 -6.726 -16.648 1.00 92.56 266 CYS A CA 1
ATOM 2120 C C . CYS A 1 266 ? -22.713 -5.247 -16.662 1.00 92.56 266 CYS A C 1
ATOM 2122 O O . CYS A 1 266 ? -21.905 -4.345 -16.471 1.00 92.56 266 CYS A O 1
ATOM 2124 N N . ARG A 1 267 ? -24.009 -4.995 -16.866 1.00 92.88 267 ARG A N 1
ATOM 2125 C CA . ARG A 1 267 ? -24.575 -3.639 -16.837 1.00 92.88 267 ARG A CA 1
ATOM 2126 C C . ARG A 1 267 ? -24.530 -3.017 -15.436 1.00 92.88 267 ARG A C 1
ATOM 2128 O O . ARG A 1 267 ? -24.523 -1.794 -15.311 1.00 92.88 267 ARG A O 1
ATOM 2135 N N . ASP A 1 268 ? -24.550 -3.865 -14.416 1.00 92.50 268 ASP A N 1
ATOM 2136 C CA . ASP A 1 268 ? -24.558 -3.484 -13.011 1.00 92.50 268 ASP A CA 1
ATOM 2137 C C . ASP A 1 268 ? -23.134 -3.538 -12.445 1.00 92.50 268 ASP A C 1
ATOM 2139 O O . ASP A 1 268 ? -22.293 -4.301 -12.919 1.00 92.50 268 ASP A O 1
ATOM 2143 N N . ARG A 1 269 ? -22.859 -2.741 -11.409 1.00 91.56 269 ARG A N 1
ATOM 2144 C CA . ARG A 1 269 ? -21.499 -2.585 -10.879 1.00 91.56 269 ARG A CA 1
ATOM 2145 C C . ARG A 1 269 ? -21.030 -3.853 -10.156 1.00 91.56 269 ARG A C 1
ATOM 2147 O O . ARG A 1 269 ? -21.733 -4.355 -9.274 1.00 91.56 269 ARG A O 1
ATOM 2154 N N . HIS A 1 270 ? -19.826 -4.312 -10.497 1.00 93.94 270 HIS A N 1
ATOM 2155 C CA . HIS A 1 270 ? -19.099 -5.381 -9.813 1.00 93.94 270 HIS A CA 1
ATOM 2156 C C . HIS A 1 270 ? -18.005 -4.762 -8.927 1.00 93.94 270 HIS A C 1
ATOM 2158 O O . HIS A 1 270 ? -17.063 -4.173 -9.454 1.00 93.94 270 HIS A O 1
ATOM 2164 N N . PRO A 1 271 ? -18.138 -4.795 -7.592 1.00 91.44 271 PRO A N 1
ATOM 2165 C CA . PRO A 1 271 ? -17.046 -4.408 -6.707 1.00 91.44 271 PRO A CA 1
ATOM 2166 C C . PRO A 1 271 ? -15.941 -5.476 -6.775 1.00 91.44 271 PRO A C 1
ATOM 2168 O O . PRO A 1 271 ? -16.237 -6.663 -6.652 1.00 91.44 271 PRO A O 1
ATOM 2171 N N . ALA A 1 272 ? -14.698 -5.055 -7.025 1.00 88.62 272 ALA A N 1
ATOM 2172 C CA . ALA A 1 272 ? -13.539 -5.953 -7.028 1.00 88.62 272 ALA A CA 1
ATOM 2173 C C . ALA A 1 272 ? -13.195 -6.415 -5.603 1.00 88.62 272 ALA A C 1
ATOM 2175 O O . ALA A 1 272 ? -12.925 -7.592 -5.385 1.00 88.62 272 ALA A O 1
ATOM 2176 N N . ASP A 1 273 ? -13.322 -5.499 -4.641 1.00 85.44 273 ASP A N 1
ATOM 2177 C CA . ASP A 1 273 ? -12.985 -5.716 -3.239 1.00 85.44 273 ASP A CA 1
ATOM 2178 C C . ASP A 1 273 ? -14.254 -5.703 -2.364 1.00 85.44 273 ASP A C 1
ATOM 2180 O O . ASP A 1 273 ? -15.271 -5.097 -2.720 1.00 85.44 273 ASP A O 1
ATOM 2184 N N . ASP A 1 274 ? -14.194 -6.365 -1.208 1.00 89.62 274 ASP A N 1
ATOM 2185 C CA . ASP A 1 274 ? -15.222 -6.352 -0.153 1.00 89.62 274 ASP A CA 1
ATOM 2186 C C . ASP A 1 274 ? -16.573 -7.027 -0.476 1.00 89.62 274 ASP A C 1
ATOM 2188 O O . ASP A 1 274 ? -17.622 -6.632 0.051 1.00 89.62 274 ASP A O 1
ATOM 2192 N N . LEU A 1 275 ? -16.576 -8.090 -1.290 1.00 92.50 275 LEU A N 1
ATOM 2193 C CA . LEU A 1 275 ? -17.791 -8.870 -1.581 1.00 92.50 275 LEU A CA 1
ATOM 2194 C C . LEU A 1 275 ? -18.516 -9.328 -0.304 1.00 92.50 275 LEU A C 1
ATOM 2196 O O . LEU A 1 275 ? -19.733 -9.149 -0.199 1.00 92.50 275 LEU A O 1
ATOM 2200 N N . ASP A 1 276 ? -17.773 -9.818 0.690 1.00 93.88 276 ASP A N 1
ATOM 2201 C CA . ASP A 1 276 ? -18.328 -10.294 1.962 1.00 93.88 276 ASP A CA 1
ATOM 2202 C C . ASP A 1 276 ? -18.949 -9.165 2.793 1.00 93.88 276 ASP A C 1
ATOM 2204 O O . ASP A 1 276 ? -20.057 -9.304 3.316 1.00 93.88 276 ASP A O 1
ATOM 2208 N N . ALA A 1 277 ? -18.294 -8.002 2.876 1.00 94.88 277 ALA A N 1
ATOM 2209 C CA . ALA A 1 277 ? -18.811 -6.866 3.640 1.00 94.88 277 ALA A CA 1
ATOM 2210 C C . ALA A 1 277 ? -20.084 -6.286 3.002 1.00 94.88 277 ALA A C 1
ATOM 2212 O O . ALA A 1 277 ? -21.039 -5.908 3.696 1.00 94.88 277 ALA A O 1
ATOM 2213 N N . ILE A 1 278 ? -20.134 -6.249 1.667 1.00 93.81 278 ILE A N 1
ATOM 2214 C CA . ILE A 1 278 ? -21.323 -5.834 0.919 1.00 93.81 278 ILE A CA 1
ATOM 2215 C C . ILE A 1 278 ? -22.449 -6.853 1.113 1.00 93.81 278 ILE A C 1
ATOM 2217 O O . ILE A 1 278 ? -23.593 -6.459 1.362 1.00 93.81 278 ILE A O 1
ATOM 2221 N N . TYR A 1 279 ? -22.137 -8.148 1.061 1.00 95.31 279 TYR A N 1
ATOM 2222 C CA . TYR A 1 279 ? -23.097 -9.224 1.297 1.00 95.31 279 TYR A CA 1
ATOM 2223 C C . TYR A 1 279 ? -23.701 -9.158 2.708 1.00 95.31 279 TYR A C 1
ATOM 2225 O O . TYR A 1 279 ? -24.924 -9.184 2.859 1.00 95.31 279 TYR A O 1
ATOM 2233 N N . GLU A 1 280 ? -22.879 -8.950 3.738 1.00 95.31 280 GLU A N 1
ATOM 2234 C CA . GLU A 1 280 ? -23.332 -8.747 5.121 1.00 95.31 280 GLU A CA 1
ATOM 2235 C C . GLU A 1 280 ? -24.183 -7.476 5.279 1.00 95.31 280 GLU A C 1
ATOM 2237 O O . GLU A 1 280 ? -25.190 -7.461 5.994 1.00 95.31 280 GLU A O 1
ATOM 2242 N N . THR A 1 281 ? -23.850 -6.407 4.554 1.00 95.12 281 THR A N 1
ATOM 2243 C CA . THR A 1 281 ? -24.656 -5.177 4.543 1.00 95.12 281 THR A CA 1
ATOM 2244 C C . THR A 1 281 ? -26.034 -5.403 3.914 1.00 95.12 281 THR A C 1
ATOM 2246 O O . THR A 1 281 ? -27.030 -4.848 4.388 1.00 95.12 281 THR A O 1
ATOM 2249 N N . LEU A 1 282 ? -26.119 -6.225 2.863 1.00 94.94 282 LEU A N 1
ATOM 2250 C CA . LEU A 1 282 ? -27.389 -6.612 2.242 1.00 94.94 282 LEU A CA 1
ATOM 2251 C C . LEU A 1 282 ? -28.215 -7.507 3.173 1.00 94.94 282 LEU A C 1
ATOM 2253 O O . LEU A 1 282 ? -29.400 -7.230 3.356 1.00 94.94 282 LEU A O 1
ATOM 2257 N N . LYS A 1 283 ? -27.584 -8.478 3.847 1.00 94.69 283 LYS A N 1
ATOM 2258 C CA . LYS A 1 283 ? -28.232 -9.326 4.861 1.00 94.69 283 LYS A CA 1
ATOM 2259 C C . LYS A 1 283 ? -28.818 -8.550 6.026 1.00 94.69 283 LYS A C 1
ATOM 2261 O O . LYS A 1 283 ? -29.822 -8.968 6.577 1.00 94.69 283 LYS A O 1
ATOM 2266 N N . ARG A 1 284 ? -28.222 -7.431 6.438 1.00 95.62 284 ARG A N 1
ATOM 2267 C CA . ARG A 1 284 ? -28.755 -6.623 7.551 1.00 95.62 284 ARG A CA 1
ATOM 2268 C C . ARG A 1 284 ? -29.985 -5.806 7.164 1.00 95.62 284 ARG A C 1
ATOM 2270 O O . ARG A 1 284 ? -30.789 -5.473 8.035 1.00 95.62 284 ARG A O 1
ATOM 2277 N N . LYS A 1 285 ? -30.137 -5.459 5.883 1.00 95.69 285 LYS A N 1
ATOM 2278 C CA . LYS A 1 285 ? -31.260 -4.643 5.408 1.00 95.69 285 LYS A CA 1
ATOM 2279 C C . LYS A 1 285 ? -32.542 -5.487 5.384 1.00 95.69 285 LYS A C 1
ATOM 2281 O O . LYS A 1 285 ? -32.520 -6.588 4.832 1.00 95.69 285 LYS A O 1
ATOM 2286 N N . PRO A 1 286 ? -33.659 -4.994 5.952 1.00 95.38 286 PRO A N 1
ATOM 2287 C CA . PRO A 1 286 ? -34.928 -5.704 5.891 1.00 95.38 286 PRO A CA 1
ATOM 2288 C C . PRO A 1 286 ? -35.409 -5.789 4.442 1.00 95.38 286 PRO A C 1
ATOM 2290 O O . PRO A 1 286 ? -35.318 -4.823 3.678 1.00 95.38 286 PRO A O 1
ATOM 2293 N N . CYS A 1 287 ? -35.924 -6.952 4.057 1.00 95.50 287 CYS A N 1
ATOM 2294 C CA . CYS A 1 287 ? -36.494 -7.162 2.739 1.00 95.50 287 CYS A CA 1
ATOM 2295 C C . CYS A 1 287 ? -37.688 -6.229 2.528 1.00 95.50 287 CYS A C 1
ATOM 2297 O O . CYS A 1 287 ? -38.609 -6.188 3.342 1.00 95.50 287 CYS A O 1
ATOM 2299 N N . ARG A 1 288 ? -37.711 -5.521 1.392 1.00 95.50 288 ARG A N 1
ATOM 2300 C CA . ARG A 1 288 ? -38.815 -4.620 1.023 1.00 95.50 288 ARG A CA 1
ATOM 2301 C C . ARG A 1 288 ? -40.171 -5.334 0.961 1.00 95.50 288 ARG A C 1
ATOM 2303 O O . ARG A 1 288 ? -41.192 -4.698 1.187 1.00 95.50 288 ARG A O 1
ATOM 2310 N N . TYR A 1 289 ? -40.171 -6.626 0.642 1.00 93.88 289 TYR A N 1
ATOM 2311 C CA . TYR A 1 289 ? -41.377 -7.450 0.562 1.00 93.88 289 TYR A CA 1
ATOM 2312 C C . TYR A 1 289 ? -41.726 -8.146 1.888 1.00 93.88 289 TYR A C 1
ATOM 2314 O O . TYR A 1 289 ? -42.726 -8.851 1.939 1.00 93.88 289 TYR A O 1
ATOM 2322 N N . GLY A 1 290 ? -40.929 -7.963 2.950 1.00 92.62 290 GLY A N 1
ATOM 2323 C CA . GLY A 1 290 ? -41.202 -8.551 4.264 1.00 92.62 290 GLY A CA 1
ATOM 2324 C C . GLY A 1 290 ? -41.426 -10.067 4.207 1.00 92.62 290 GLY A C 1
ATOM 2325 O O . GLY A 1 290 ? -40.756 -10.767 3.453 1.00 92.62 290 GLY A O 1
ATOM 2326 N N . ALA A 1 291 ? -42.382 -10.571 4.987 1.00 90.94 291 ALA A N 1
ATOM 2327 C CA . ALA A 1 291 ? -42.735 -11.993 5.032 1.00 90.94 291 ALA A CA 1
ATOM 2328 C C . ALA A 1 291 ? -43.261 -12.550 3.689 1.00 90.94 291 ALA A C 1
ATOM 2330 O O . ALA A 1 291 ? -43.079 -13.730 3.393 1.00 90.94 291 ALA A O 1
ATOM 2331 N N . ASP A 1 292 ? -43.825 -11.692 2.831 1.00 90.81 292 ASP A N 1
ATOM 2332 C CA . ASP A 1 292 ? -44.441 -12.077 1.553 1.00 90.81 292 ASP A CA 1
ATOM 2333 C C . ASP A 1 292 ? -43.428 -12.260 0.406 1.00 90.81 292 ASP A C 1
ATOM 2335 O O . ASP A 1 292 ? -43.798 -12.501 -0.749 1.00 90.81 292 ASP A O 1
ATOM 2339 N N . CYS A 1 293 ? -42.125 -12.139 0.681 1.00 92.81 293 CYS A N 1
ATOM 2340 C CA . CYS A 1 293 ? -41.087 -12.269 -0.336 1.00 92.81 293 CYS A CA 1
ATOM 2341 C C . CYS A 1 293 ? -41.057 -13.683 -0.944 1.00 92.81 293 CYS A C 1
ATOM 2343 O O . CYS A 1 293 ? -40.579 -14.633 -0.332 1.00 92.81 293 CYS A O 1
ATOM 2345 N N . LYS A 1 294 ? -41.494 -13.854 -2.196 1.00 90.88 294 LYS A N 1
ATOM 2346 C CA . LYS A 1 294 ? -41.524 -15.178 -2.857 1.00 90.88 294 LYS A CA 1
ATOM 2347 C C . LYS A 1 294 ? -40.174 -15.639 -3.431 1.00 90.88 294 LYS A C 1
ATOM 2349 O O . LYS A 1 294 ? -40.068 -16.767 -3.907 1.00 90.88 294 LYS A O 1
ATOM 2354 N N . ARG A 1 295 ? -39.131 -14.802 -3.397 1.00 90.88 295 ARG A N 1
ATOM 2355 C CA . ARG A 1 295 ? -37.817 -15.128 -3.984 1.00 90.88 295 ARG A CA 1
ATOM 2356 C C . ARG A 1 295 ? -37.067 -16.117 -3.088 1.00 90.88 295 ARG A C 1
ATOM 2358 O O . ARG A 1 295 ? -36.860 -15.838 -1.913 1.00 90.88 295 ARG A O 1
ATOM 2365 N N . ARG A 1 296 ? -36.657 -17.264 -3.646 1.00 88.00 296 ARG A N 1
ATOM 2366 C CA . ARG A 1 296 ? -35.913 -18.319 -2.920 1.00 88.00 296 ARG A CA 1
ATOM 2367 C C . ARG A 1 296 ? -34.486 -17.900 -2.552 1.00 88.00 296 ARG A C 1
ATOM 2369 O O . ARG A 1 296 ? -33.898 -18.467 -1.646 1.00 88.00 296 ARG A O 1
ATOM 2376 N N . ASP A 1 297 ? -33.945 -16.911 -3.252 1.00 88.81 297 ASP A N 1
ATOM 2377 C CA . ASP A 1 297 ? -32.575 -16.413 -3.151 1.00 88.81 297 ASP A CA 1
ATOM 2378 C C . ASP A 1 297 ? -32.514 -14.941 -2.710 1.00 88.81 297 ASP A C 1
ATOM 2380 O O . ASP A 1 297 ? -31.598 -14.198 -3.073 1.00 88.81 297 ASP A O 1
ATOM 2384 N N . CYS A 1 298 ? -33.514 -14.489 -1.948 1.00 92.25 298 CYS A N 1
ATOM 2385 C CA . CYS A 1 298 ? -33.507 -13.142 -1.399 1.00 92.25 298 CYS A CA 1
ATOM 2386 C C . CYS A 1 298 ? -32.405 -13.005 -0.336 1.00 92.25 298 CYS A C 1
ATOM 2388 O O . CYS A 1 298 ? -32.420 -13.697 0.673 1.00 92.25 298 CYS A O 1
ATOM 2390 N N . VAL A 1 299 ? -31.464 -12.087 -0.565 1.00 94.62 299 VAL A N 1
ATOM 2391 C CA . VAL A 1 299 ? -30.331 -11.792 0.336 1.00 94.62 299 VAL A CA 1
ATOM 2392 C C . VAL A 1 299 ? -30.670 -10.864 1.497 1.00 94.62 299 VAL A C 1
ATOM 2394 O O . VAL A 1 299 ? -29.838 -10.667 2.373 1.00 94.62 299 VAL A O 1
ATOM 2397 N N . PHE A 1 300 ? -31.857 -10.264 1.496 1.00 95.19 300 PHE A N 1
ATOM 2398 C CA . PHE A 1 300 ? -32.293 -9.330 2.530 1.00 95.19 300 PHE A CA 1
ATOM 2399 C C . PHE A 1 300 ? -32.968 -10.073 3.687 1.00 95.19 300 PHE A C 1
ATOM 2401 O O . PHE A 1 300 ? -33.606 -11.098 3.462 1.00 95.19 300 PHE A O 1
ATOM 2408 N N . LYS A 1 301 ? -32.889 -9.531 4.906 1.00 94.38 301 LYS A N 1
ATOM 2409 C CA . LYS A 1 301 ? -33.484 -10.142 6.106 1.00 94.38 301 LYS A CA 1
ATOM 2410 C C . LYS A 1 301 ? -35.008 -10.167 6.033 1.00 94.38 301 LYS A C 1
ATOM 2412 O O . LYS A 1 301 ? -35.612 -9.105 5.849 1.00 94.38 301 LYS A O 1
ATOM 2417 N N . HIS A 1 302 ? -35.637 -11.313 6.276 1.00 93.19 302 HIS A N 1
ATOM 2418 C CA . HIS A 1 302 ? -37.078 -11.383 6.519 1.00 93.19 302 HIS A CA 1
ATOM 2419 C C . HIS A 1 302 ? -37.351 -11.511 8.025 1.00 93.19 302 HIS A C 1
ATOM 2421 O O . HIS A 1 302 ? -36.577 -12.137 8.750 1.00 93.19 302 HIS A O 1
ATOM 2427 N N . PRO A 1 303 ? -38.443 -10.911 8.530 1.00 88.50 303 PRO A N 1
ATOM 2428 C CA . PRO A 1 303 ? -38.827 -11.049 9.935 1.00 88.50 303 PRO A CA 1
ATOM 2429 C C . PRO A 1 303 ? -39.146 -12.504 10.328 1.00 88.50 303 PRO A C 1
ATOM 2431 O O . PRO A 1 303 ? -38.969 -12.856 11.490 1.00 88.50 303 PRO A O 1
ATOM 2434 N N . ASP A 1 304 ? -39.521 -13.347 9.356 1.00 79.00 304 ASP A N 1
ATOM 2435 C CA . ASP A 1 304 ? -39.992 -14.724 9.560 1.00 79.00 304 ASP A CA 1
ATOM 2436 C C . ASP A 1 304 ? -39.050 -15.805 8.997 1.00 79.00 304 ASP A C 1
ATOM 2438 O O . ASP A 1 304 ? -39.477 -16.935 8.754 1.00 79.00 304 ASP A O 1
ATOM 2442 N N . ASP A 1 305 ? -37.752 -15.518 8.820 1.00 63.50 305 ASP A N 1
ATOM 2443 C CA . ASP A 1 305 ? -36.763 -16.496 8.307 1.00 63.50 305 ASP A CA 1
ATOM 2444 C C . ASP A 1 305 ? -36.596 -17.755 9.201 1.00 63.50 305 ASP A C 1
ATOM 2446 O O . ASP A 1 305 ? -35.803 -18.644 8.903 1.00 63.50 305 ASP A O 1
ATOM 2450 N N . GLY A 1 306 ? -37.379 -17.887 10.276 1.00 55.97 306 GLY A N 1
ATOM 2451 C CA . GLY A 1 306 ? -37.378 -19.039 11.166 1.00 55.97 306 GLY A CA 1
ATOM 2452 C C . GLY A 1 306 ? -37.885 -20.357 10.569 1.00 55.97 306 GLY A C 1
ATOM 2453 O O . GLY A 1 306 ? -37.617 -21.386 11.182 1.00 55.97 306 GLY A O 1
ATOM 2454 N N . ARG A 1 307 ? -38.618 -20.397 9.440 1.00 48.25 307 ARG A N 1
ATOM 2455 C CA . ARG A 1 307 ? -39.165 -21.671 8.901 1.00 48.25 307 ARG A CA 1
ATOM 2456 C C . ARG A 1 307 ? -39.445 -21.671 7.392 1.00 48.25 307 ARG A C 1
ATOM 2458 O O . ARG A 1 307 ? -40.592 -21.840 6.984 1.00 48.25 307 ARG A O 1
ATOM 2465 N N . ARG A 1 308 ? -38.430 -21.595 6.530 1.00 54.50 308 ARG A N 1
ATOM 2466 C CA . ARG A 1 308 ? -38.569 -22.251 5.214 1.00 54.50 308 ARG A CA 1
ATOM 2467 C C . ARG A 1 308 ? -38.025 -23.662 5.327 1.00 54.50 308 ARG A C 1
ATOM 2469 O O . ARG A 1 308 ? -36.826 -23.880 5.212 1.00 54.50 308 ARG A O 1
ATOM 2476 N N . ARG A 1 309 ? -38.944 -24.586 5.626 1.00 49.91 309 ARG A N 1
ATOM 2477 C CA . ARG A 1 309 ? -38.745 -26.028 5.477 1.00 49.91 309 ARG A CA 1
ATOM 2478 C C . ARG A 1 309 ? -38.197 -26.278 4.074 1.00 49.91 309 ARG A C 1
ATOM 2480 O O . ARG A 1 309 ? -38.806 -25.878 3.086 1.00 49.91 309 ARG A O 1
ATOM 2487 N N . THR A 1 310 ? -37.007 -26.849 4.023 1.00 51.38 310 THR A N 1
ATOM 2488 C CA . THR A 1 310 ? -36.523 -27.597 2.872 1.00 51.38 310 THR A CA 1
ATOM 2489 C C . THR A 1 310 ? -37.412 -28.833 2.752 1.00 51.38 310 THR A C 1
ATOM 2491 O O . THR A 1 310 ? -37.189 -29.795 3.484 1.00 51.38 310 THR A O 1
ATOM 2494 N N . ASP A 1 311 ? -38.451 -28.748 1.924 1.00 47.00 311 ASP A N 1
ATOM 2495 C CA . ASP A 1 311 ? -39.105 -29.917 1.324 1.00 47.00 311 ASP A CA 1
ATOM 2496 C C . ASP A 1 311 ? -38.465 -30.176 -0.048 1.00 47.00 311 ASP A C 1
ATOM 2498 O O . ASP A 1 311 ? -38.183 -29.176 -0.762 1.00 47.00 311 ASP A O 1
#

Radius of gyration: 52.69 Å; chains: 1; bounding box: 140×71×160 Å

Sequence (311 aa):
MPSYEEALTAFAETRSLLARAEDAMQNAVQAEQQKVVELKRELAEAKEASRKAVADVAAARDAQEKAEGRLEKLEEKLQAKRDAIQELQDEKDALETKLEKRKKENRDLKEEVEELEKKLEKKAGEEKKKQRQESPSSSEEEKKKKQLKLKASVSRSRSRAGSPERELQKRKERKSKSPGGKSSASSKGREKARNRSRSLSGSRDRRRDDNERDRDRRGRSRSRRSSSRRSRSRDYRAGGKGDGKGDGLQLCIPYVQGRCRRGDTCRDRHPADDLDAIYETLKRKPCRYGADCKRRDCVFKHPDDGRRRTD

Foldseek 3Di:
DDDPVVVVVVVVVVVVVVVVVVVVVVVVVVVVVVVVVVVVVVVVVVVVVVVVVVVVVVVVVVVVVVVVVVVVVVVVVVVVVVVVVVVVVVVVVVVVVVVVVVVVVVVVVVVVVVVVVVVVVVVVVVVVVVVVVPDDDDPPDPPPPPPPPDDDDDDDDDDDPDDPPPPPPPVPPPPPPPDDDDPDPDPDDPDDDPDDDDDDDDDDDDDDDDDDDDDDDDDDDDDDDDDDDDDPDDPPDPPPPDPDPPPPFAADPCVLVVNDPCPPVDPGDDDPDDSVVVLVVQQDAADPCAPNDPDPPRSYDHPPPPDPDPD

pLDDT: mean 76.08, std 24.58, range [36.41, 98.62]

=== Feature glossary ===
Annotat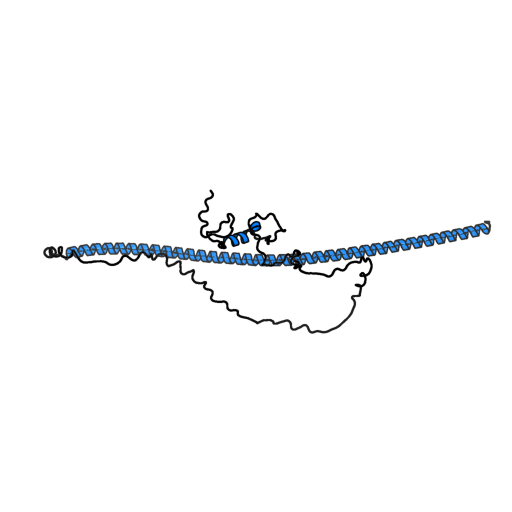ed list of the representations used here:

Nearest PDB structures. The Foldseek neighbor list gives the closest experimentally determined structures in the PDB, ranked by structural alignment. TM-score near 1 means near-identical fold; near 0.3 means only rough topology match. This is how one finds what a novel AlphaFold prediction most resembles in the solved-structure universe.

Foldseek 3Di. Foldseek's 3Di representation compresses backbone geometry into a per-residue letter drawn from a learned twenty-state alphabet. It captures the tertiary interaction pattern around each residue — which residues are packed against it in space, regardless of where they are in sequence.

Radius of gyration, Cα contacts, bounding box. Radius of gyration (Rg) is the root-mean-square distance of Cα atoms from their centroid — a single number for overall size and compactness. A globular domain of N residues has Rg ≈ 2.2·N^0.38 Å; an extended or disordered chain has a much larger Rg. The Cα contact count is the number of residue pairs whose Cα atoms are within 8 Å and are more than four positions apart in sequence — a standard proxy for tertiary packing density. The bounding box is the smallest axis-aligned box enclosing all Cα atoms.

InterPro / GO / CATH / organism. The annotation block draws on four external resources. InterPro: which protein families and domains the sequence belongs to. GO: standardized terms for what the protein does, what process it participates in, and where in the cell it acts. CATH: which structural fold it has in the CATH hierarchy. Organism: the species of origin.

mmCIF coordinates. The mmCIF block holds the 3D Cartesian coordinates of each backbone atom (N, Cα, C, O) in ångströms. mmCIF is the PDB's canonical archive format — a tagged-loop text representation of the atomic model.

pLDDT. pLDDT is the predicted lDDT-Cα score: AlphaFold's confidence that the local environment of each residue (all inter-atomic distances within 15 Å) is correctly placed. It is a per-residue number between 0 and 100, with higher meaning more reliable.

Backbone torsions (φ/ψ). φ (phi) and ψ (psi) are the two rotatable backbone dihedrals per residue: φ is the C(i-1)–N–Cα–C torsion, ψ is the N–Cα–C–N(i+1) torsion, both in degrees on (−180°, 180°]. α-helical residues cluster near (−60°, −45°); β-strand residues near (−120°, +130°). A Ramachandran plot is simply a scatter of (φ, ψ) for every residue.

B-factor. For experimental (PDB) structures, the B-factor (temperature factor) quantifies the positional spread of each atom in the crystal — a combination of thermal vibration and static disorder — in units of Å². High B-factors mark flexible loops or poorly resolved regions; low B-factors mark the rigid, well-ordered core.

Secondary structure (3-state, P-SEA). SS3 is a coarse helix/strand/coil call (letters a/b/c) made by the P-SEA algorithm from inter-Cα distances and dihedrals. It is less detailed than DSSP but needs only Cα positions.

Predicted aligned error. Predicted aligned error is AlphaFold's pairwise confidence. Unlike pLDDT (per-residue), PAE is per-residue-pair and captures whether two parts of the structure are correctly placed relative to each other. Units are ångströms of expected positional error.

Solvent-accessible surface area. Solvent-accessible surface area (SASA) is the area in Å² traced out by the centre of a 1.4 Å probe sphere (a water molecule) rolled over the protein's van der Waals surface (Shrake–Rupley / Lee–Richards construction). Buried residues have near-zero SASA; fully exposed residues can exceed 200 Å². The total SASA scales roughly with the number of surface residues.

Secondary structure (8-state, DSSP). The SS8 string is DSSP's per-residue secondary-structure call. α-helix (H) means an i→i+4 H-bond ladder; β-strand (E) means the residue participates in a β-sheet; 3₁₀ (G) and π (I) are tighter and wider helices; T/S are turns/bends; '-' is loop.

Rendered structure images. Structure images are PyMOL renders from six orthogonal camera directions. Cartoon representation draws helices as coils and strands as arrows; sticks shows the backbone as bonds; surface shows the solvent-excluded envelope. Rainbow coloring maps sequence position to hue (blue→red, N→C); chain coloring assigns a distinct color per polypeptide.

Sequence. The amino-acid sequence is the protein's primary structure: the linear order of residues from the N-terminus to the C-terminus, written in one-letter code. Everything else here — the 3D coordinates, the secondary structure, the domain annotations — is ultimately a consequence of this string.

Contact-map, Ramachandran, and PAE plots. Three diagnostic plots accompany the record. The Cα contact map visualizes the tertiary structure as a 2D adjacency matrix (8 Å cutoff, sequence-local contacts suppressed). The Ramachandran plot shows the distribution of backbone (φ, ψ) torsions, with points in the α and β basins reflecting secondary structure content. The PAE plot shows AlphaFold's inter-residue confidence as a color matrix.